Protein AF-A0A7C1HCM4-F1 (afdb_monomer_lite)

Radius of gyration: 32.63 Å; chains: 1; bounding box: 63×42×115 Å

Foldseek 3Di:
DDDDDDDPVVVVVVVVVVVVVVCVVVVVVVVVVVVVVLVVLVVVVVVVQVVVLVVVVVLVVQVLQFPVVQQDAAKFDWDCPVVHIHTHDRWDDDVQKIKIKGKAFDDDPNHTDPFKIKIKIKIWGPSDPPDIDMDIDIDMDGLQLPPQDDQVPDPGSDALQVNLVVVVFPGKFFAQDPVPAPDWDLVRLSRQRPGHRRSTIHGHD

Secondary structure (DSSP, 8-state):
-------TTHHHHHHHHHHHHHHHHHHHHHHHHHHHHHHHHHHHHHHHHHHHHHHHHHHHHHHHHH-GGG--SEEEEEE-TTSS-EEESS-EEETTEEEEEEEEEEEETTEEEEEEEEEEEEEEEEEETTEEEEEEEEEEEE-TT---PBPTT-SSB--HHHHHHHTT-SEEEEESSGGG-SEE-TTGGGG--SSTT--EEEEE-

Organism: NCBI:txid2053526

pLDDT: mean 87.74, std 11.6, range [43.53, 98.56]

Sequence (205 aa):
MNSKKKEKGQSIIEFIVAVGIMLIVAGSGALSVLGALSANKQAKDHIQASAYAQEGLEAIRAVRNNSWDALENGNHGLTNTQGYWELSGNSDSQGKYTRVITIEDATIEEELQMDTKLITSRVTWNSTPTRQGNVEFTTYLTKWQTVRAFVPGSLTIGTCEDFCQTMDYNSGICRSHPGQCSVNFPYANQFCTQGPSQDTCCCIN

Structure (mmCIF, N/CA/C/O backbone):
data_AF-A0A7C1HCM4-F1
#
_entry.id   AF-A0A7C1HCM4-F1
#
loop_
_atom_site.group_PDB
_atom_site.id
_atom_site.type_symbol
_atom_site.label_atom_id
_atom_site.label_alt_id
_atom_site.label_comp_id
_atom_site.label_asym_id
_atom_site.label_entity_id
_atom_site.label_seq_id
_atom_site.pdbx_PDB_ins_code
_atom_site.Cartn_x
_atom_site.Cartn_y
_atom_site.Cartn_z
_atom_site.occupancy
_atom_site.B_iso_or_equiv
_atom_site.auth_seq_id
_atom_site.auth_comp_id
_atom_site.auth_asym_id
_atom_site.auth_atom_id
_atom_site.pdbx_PDB_model_num
ATOM 1 N N . MET A 1 1 ? -13.315 -11.771 82.697 1.00 44.19 1 MET A N 1
ATOM 2 C CA . MET A 1 1 ? -13.640 -11.927 81.260 1.00 44.19 1 MET A CA 1
ATOM 3 C C . MET A 1 1 ? -14.769 -10.962 80.920 1.00 44.19 1 MET A C 1
ATOM 5 O O . MET A 1 1 ? -15.909 -11.231 81.268 1.00 44.19 1 MET A O 1
ATOM 9 N N . ASN A 1 2 ? -14.449 -9.794 80.355 1.00 43.53 2 ASN A N 1
ATOM 10 C CA . ASN A 1 2 ? -15.453 -8.776 80.030 1.00 43.53 2 ASN A CA 1
ATOM 11 C C . ASN A 1 2 ? -16.123 -9.124 78.694 1.00 43.53 2 ASN A C 1
ATOM 13 O O . ASN A 1 2 ? -15.492 -9.061 77.641 1.00 43.53 2 ASN A O 1
ATOM 17 N N . SER A 1 3 ? -17.394 -9.516 78.753 1.00 55.66 3 SER A N 1
ATOM 18 C CA . SER A 1 3 ? -18.235 -9.753 77.580 1.00 55.66 3 SER A CA 1
ATOM 19 C C . SER A 1 3 ? -18.636 -8.406 76.969 1.00 55.66 3 SER A C 1
ATOM 21 O O . SER A 1 3 ? -19.382 -7.641 77.583 1.00 55.66 3 SER A O 1
ATOM 23 N N . LYS A 1 4 ? -18.114 -8.077 75.779 1.00 62.00 4 LYS A N 1
ATOM 24 C CA . LYS A 1 4 ? -18.567 -6.907 75.009 1.00 62.00 4 LYS A CA 1
ATOM 25 C C . LYS A 1 4 ? -20.005 -7.158 74.536 1.00 62.00 4 LYS A C 1
ATOM 27 O O . LYS A 1 4 ? -20.262 -8.130 73.826 1.00 62.00 4 LYS A O 1
ATOM 32 N N . LYS A 1 5 ? -20.939 -6.280 74.917 1.00 61.97 5 LYS A N 1
ATOM 33 C CA . LYS A 1 5 ? -22.321 -6.284 74.410 1.00 61.97 5 LYS A CA 1
ATOM 34 C C . LYS A 1 5 ? -22.311 -6.139 72.882 1.00 61.97 5 LYS A C 1
ATOM 36 O O . LYS A 1 5 ? -21.652 -5.251 72.349 1.00 61.97 5 LYS A O 1
ATOM 41 N N . LYS A 1 6 ? -23.034 -7.019 72.181 1.00 62.28 6 LYS A N 1
ATOM 42 C CA . LYS A 1 6 ? -23.282 -6.904 70.737 1.00 62.28 6 LYS A CA 1
ATOM 43 C C . LYS A 1 6 ? -24.372 -5.854 70.506 1.00 62.28 6 LYS A C 1
ATOM 45 O O . LYS A 1 6 ? -25.546 -6.118 70.763 1.00 62.28 6 LYS A O 1
ATOM 50 N N . GLU A 1 7 ? -23.973 -4.675 70.042 1.00 65.06 7 GLU A N 1
ATOM 51 C CA . GLU A 1 7 ? -24.877 -3.588 69.653 1.00 65.06 7 GLU A CA 1
ATOM 52 C C . GLU A 1 7 ? -25.619 -3.964 68.359 1.00 65.06 7 GLU A C 1
ATOM 54 O O . GLU A 1 7 ? -25.019 -4.075 67.290 1.00 65.06 7 GLU A O 1
ATOM 59 N N . LYS A 1 8 ? -26.938 -4.181 68.446 1.00 64.19 8 LYS A N 1
ATOM 60 C CA . LYS A 1 8 ? -27.767 -4.714 67.343 1.00 64.19 8 LYS A CA 1
ATOM 61 C C . LYS A 1 8 ? -27.873 -3.787 66.115 1.00 64.19 8 LYS A C 1
ATOM 63 O O . LYS A 1 8 ? -28.303 -4.246 65.064 1.00 64.19 8 LYS A O 1
ATOM 68 N N . GLY A 1 9 ? -27.457 -2.521 66.219 1.00 66.56 9 GLY A N 1
ATOM 69 C CA . GLY A 1 9 ? -27.448 -1.559 65.105 1.00 66.56 9 GLY A CA 1
ATOM 70 C C . GLY A 1 9 ? -26.211 -1.624 64.197 1.00 66.56 9 GLY A C 1
ATOM 71 O O . GLY A 1 9 ? -26.304 -1.277 63.023 1.00 66.56 9 GLY A O 1
ATOM 72 N N . GLN A 1 10 ? -25.071 -2.118 64.697 1.00 80.25 10 GLN A N 1
ATOM 73 C CA . GLN A 1 10 ? -23.811 -2.163 63.932 1.00 80.25 10 GLN A CA 1
ATOM 74 C C . GLN A 1 10 ? -23.886 -3.142 62.745 1.00 80.25 10 GLN A C 1
ATOM 76 O O . GLN A 1 10 ? -23.367 -2.855 61.672 1.00 80.25 10 GLN A O 1
ATOM 81 N N . SER A 1 11 ? -24.623 -4.250 62.894 1.00 83.44 11 SER A N 1
ATOM 82 C CA . SER A 1 11 ? -24.760 -5.276 61.848 1.00 83.44 11 SER A CA 1
ATOM 83 C C . SER A 1 11 ? -25.537 -4.800 60.612 1.00 83.44 11 SER A C 1
ATOM 85 O O . SER A 1 11 ? -25.289 -5.297 59.517 1.00 83.44 11 SER A O 1
ATOM 87 N N . ILE A 1 12 ? -26.474 -3.854 60.765 1.00 87.31 12 ILE A N 1
ATOM 88 C CA . ILE A 1 12 ? -27.250 -3.303 59.639 1.00 87.31 12 ILE A CA 1
ATOM 89 C C . ILE A 1 12 ? -26.388 -2.326 58.834 1.00 87.31 12 ILE A C 1
ATOM 91 O O . ILE A 1 12 ? -26.391 -2.368 57.606 1.00 87.31 12 ILE A O 1
ATOM 95 N N . ILE A 1 13 ? -25.619 -1.477 59.521 1.00 89.12 13 ILE A N 1
ATOM 96 C CA . ILE A 1 13 ? -24.697 -0.533 58.877 1.00 89.12 13 ILE A CA 1
ATOM 97 C C . ILE A 1 13 ? -23.617 -1.301 58.108 1.00 89.12 13 ILE A C 1
ATOM 99 O O . ILE A 1 13 ? -23.361 -0.990 56.948 1.00 89.12 13 ILE A O 1
ATOM 103 N N . GLU A 1 14 ? -23.040 -2.342 58.711 1.00 88.44 14 GLU A N 1
ATOM 104 C CA . GLU A 1 14 ? -22.042 -3.200 58.065 1.00 88.44 14 GLU A CA 1
ATOM 105 C C . GLU A 1 14 ? -22.588 -3.869 56.797 1.00 88.44 14 GLU A C 1
ATOM 107 O O . GLU A 1 14 ? -21.915 -3.874 55.769 1.00 88.44 14 GLU A O 1
ATOM 112 N N . PHE A 1 15 ? -23.834 -4.351 56.826 1.00 92.75 15 PHE A N 1
ATOM 113 C CA . PHE A 1 15 ? -24.479 -4.929 55.648 1.00 92.75 15 PHE A CA 1
ATOM 114 C C . PHE A 1 15 ? -24.667 -3.902 54.521 1.00 92.75 15 PHE A C 1
ATOM 116 O O . PHE A 1 15 ? -24.331 -4.182 53.372 1.00 92.75 15 PHE A O 1
ATOM 123 N N . ILE A 1 16 ? -25.150 -2.695 54.838 1.00 94.31 16 ILE A N 1
ATOM 124 C CA . ILE A 1 16 ? -25.342 -1.626 53.844 1.00 94.31 16 ILE A CA 1
ATOM 125 C C . ILE A 1 16 ? -24.000 -1.213 53.229 1.00 94.31 16 ILE A C 1
ATOM 127 O O . ILE A 1 16 ? -23.903 -1.056 52.012 1.00 94.31 16 ILE A O 1
ATOM 131 N N . VAL A 1 17 ? -22.956 -1.078 54.051 1.00 95.50 17 VAL A N 1
ATOM 132 C CA . VAL A 1 17 ? -21.604 -0.742 53.583 1.00 95.50 17 VAL A CA 1
ATOM 133 C C . VAL A 1 17 ? -21.035 -1.861 52.710 1.00 95.50 17 VAL A C 1
ATOM 135 O O . VAL A 1 17 ? -20.523 -1.578 51.629 1.00 95.50 17 VAL A O 1
ATOM 138 N N . ALA A 1 18 ? -21.165 -3.125 53.121 1.00 95.50 18 ALA A N 1
ATOM 139 C CA . ALA A 1 18 ? -20.687 -4.270 52.349 1.00 95.50 18 ALA A CA 1
ATOM 140 C C . ALA A 1 18 ? -21.373 -4.364 50.978 1.00 95.50 18 ALA A C 1
ATOM 142 O O . ALA A 1 18 ? -20.697 -4.536 49.963 1.00 95.50 18 ALA A O 1
ATOM 143 N N . VAL A 1 19 ? -22.697 -4.177 50.926 1.00 96.31 19 VAL A N 1
ATOM 144 C CA . VAL A 1 19 ? -23.452 -4.127 49.665 1.00 96.31 19 VAL A CA 1
ATOM 145 C C . VAL A 1 19 ? -23.019 -2.929 48.818 1.00 96.31 19 VAL A C 1
ATOM 147 O O . VAL A 1 19 ? -22.793 -3.086 47.621 1.00 96.31 19 VAL A O 1
ATOM 150 N N . GLY A 1 20 ? -22.837 -1.751 49.421 1.00 96.81 20 GLY A N 1
ATOM 151 C CA . GLY A 1 20 ? -22.364 -0.557 48.718 1.00 96.81 20 GLY A CA 1
ATOM 152 C C . GLY A 1 20 ? -21.004 -0.768 48.050 1.00 96.81 20 GLY A C 1
ATOM 153 O O . GLY A 1 20 ? -20.847 -0.492 46.861 1.00 96.81 20 GLY A O 1
ATOM 154 N N . ILE A 1 21 ? -20.039 -1.332 48.780 1.00 96.69 21 ILE A N 1
ATOM 155 C CA . ILE A 1 21 ? -18.711 -1.660 48.244 1.00 96.69 21 ILE A CA 1
ATOM 156 C C . ILE A 1 21 ? -18.825 -2.720 47.144 1.00 96.69 21 ILE A C 1
ATOM 158 O O . ILE A 1 21 ? -18.223 -2.566 46.082 1.00 96.69 21 ILE A O 1
ATOM 162 N N . MET A 1 22 ? -19.626 -3.769 47.356 1.00 96.50 22 MET A N 1
ATOM 163 C CA . MET A 1 22 ? -19.813 -4.830 46.367 1.00 96.50 22 MET A CA 1
ATOM 164 C C . MET A 1 22 ? -20.389 -4.295 45.052 1.00 96.50 22 MET A C 1
ATOM 166 O O . MET A 1 22 ? -19.915 -4.678 43.985 1.00 96.50 22 MET A O 1
ATOM 170 N N . LEU A 1 23 ? -21.358 -3.379 45.110 1.00 97.06 23 LEU A N 1
ATOM 171 C CA . LEU A 1 23 ? -21.936 -2.750 43.921 1.00 97.06 23 LEU A CA 1
ATOM 172 C C . LEU A 1 23 ? -20.922 -1.874 43.178 1.00 97.06 23 LEU A C 1
ATOM 174 O O . LEU A 1 23 ? -20.870 -1.918 41.950 1.00 97.06 23 LEU A O 1
ATOM 178 N N . ILE A 1 24 ? -20.081 -1.127 43.898 1.00 96.75 24 ILE A N 1
ATOM 179 C CA . ILE A 1 24 ? -19.011 -0.321 43.291 1.00 96.75 24 ILE A CA 1
ATOM 180 C C . ILE A 1 24 ? -17.993 -1.228 42.583 1.00 96.75 24 ILE A C 1
ATOM 182 O O . ILE A 1 24 ? -17.614 -0.965 41.439 1.00 96.75 24 ILE A O 1
ATOM 186 N N . VAL A 1 25 ? -17.580 -2.324 43.223 1.00 97.12 25 VAL A N 1
ATOM 187 C CA . VAL A 1 25 ? -16.617 -3.276 42.646 1.00 97.12 25 VAL A CA 1
ATOM 188 C C . VAL A 1 25 ? -17.218 -4.002 41.441 1.00 97.12 25 VAL A C 1
ATOM 190 O O . VAL A 1 25 ? -16.588 -4.068 40.388 1.00 97.12 25 VAL A O 1
ATOM 193 N N . ALA A 1 26 ? -18.454 -4.491 41.547 1.00 95.38 26 ALA A N 1
ATOM 194 C CA . ALA A 1 26 ? -19.129 -5.171 40.444 1.00 95.3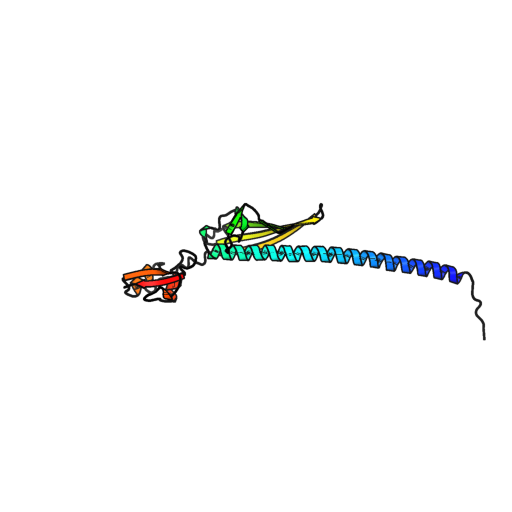8 26 ALA A CA 1
ATOM 195 C C . ALA A 1 26 ? -19.370 -4.230 39.251 1.00 95.38 26 ALA A C 1
ATOM 197 O O . ALA A 1 26 ? -19.107 -4.602 38.106 1.00 95.38 26 ALA A O 1
ATOM 198 N N . GLY A 1 27 ? -19.820 -2.998 39.512 1.00 95.25 27 GLY A N 1
ATOM 199 C CA . GLY A 1 27 ? -20.057 -1.989 38.481 1.00 95.25 27 GLY A CA 1
ATOM 200 C C . GLY A 1 27 ? -18.776 -1.569 37.761 1.00 95.25 27 GLY A C 1
ATOM 201 O O . GLY A 1 27 ? -18.737 -1.553 36.531 1.00 95.25 27 GLY A O 1
ATOM 202 N N . SER A 1 28 ? -17.706 -1.289 38.510 1.00 95.06 28 SER A N 1
ATOM 203 C CA . SER A 1 28 ? -16.405 -0.951 37.919 1.00 95.06 28 SER A CA 1
ATOM 204 C C . SER A 1 28 ? -15.821 -2.119 37.120 1.00 95.06 28 SER A C 1
ATOM 206 O O . SER A 1 28 ? -15.397 -1.913 35.985 1.00 95.06 28 SER A O 1
ATOM 208 N N . GLY A 1 29 ? -15.905 -3.352 37.634 1.00 95.25 29 GLY A N 1
ATOM 209 C CA . GLY A 1 29 ? -15.485 -4.554 36.913 1.00 95.25 29 GLY A CA 1
ATOM 210 C C . GLY A 1 29 ? -16.219 -4.742 35.581 1.00 95.25 29 GLY A C 1
ATOM 211 O O . GLY A 1 29 ? -15.581 -4.982 34.555 1.00 95.25 29 GLY A O 1
ATOM 212 N N . ALA A 1 30 ? -17.544 -4.568 35.560 1.00 94.38 30 ALA A N 1
ATOM 213 C CA . ALA A 1 30 ? -18.332 -4.676 34.332 1.00 94.38 30 ALA A CA 1
ATOM 214 C C . ALA A 1 30 ? -17.926 -3.622 33.284 1.00 94.38 30 ALA A C 1
ATOM 216 O O . ALA A 1 30 ? -17.731 -3.956 32.112 1.00 94.38 30 ALA A O 1
ATOM 217 N N . LEU A 1 31 ? -17.738 -2.365 33.702 1.00 94.31 31 LEU A N 1
ATOM 218 C CA . LEU A 1 31 ? -17.280 -1.292 32.813 1.00 94.31 31 LEU A CA 1
ATOM 219 C C . LEU A 1 31 ? -15.871 -1.561 32.269 1.00 94.31 31 LEU A C 1
ATOM 221 O O . LEU A 1 31 ? -15.626 -1.350 31.080 1.00 94.31 31 LEU A O 1
ATOM 225 N N . SER A 1 32 ? -14.961 -2.078 33.099 1.00 94.69 32 SER A N 1
ATOM 226 C CA . SER A 1 32 ? -13.613 -2.456 32.668 1.00 94.69 32 SER A CA 1
ATOM 227 C C . SER A 1 32 ? -13.630 -3.551 31.599 1.00 94.69 32 SER A C 1
ATOM 229 O O . SER A 1 32 ? -12.906 -3.443 30.610 1.00 94.69 32 SER A O 1
ATOM 231 N N . VAL A 1 33 ? -14.481 -4.574 31.742 1.00 96.00 33 VAL A N 1
ATOM 232 C CA . VAL A 1 33 ? -14.610 -5.651 30.743 1.00 96.00 33 VAL A CA 1
ATOM 233 C C . VAL A 1 33 ? -15.146 -5.118 29.414 1.00 96.00 33 VAL A C 1
ATOM 235 O O . VAL A 1 33 ? -14.600 -5.439 28.359 1.00 96.00 33 VAL A O 1
ATOM 238 N N . LEU A 1 34 ? -16.177 -4.268 29.441 1.00 93.19 34 LEU A N 1
ATOM 239 C CA . LEU A 1 34 ? -16.718 -3.652 28.225 1.00 93.19 34 LEU A CA 1
ATOM 240 C C . LEU A 1 34 ? -15.676 -2.771 27.523 1.00 93.19 34 LEU A C 1
ATOM 242 O O . LEU A 1 34 ? -15.530 -2.840 26.299 1.00 93.19 34 LEU A O 1
ATOM 246 N N . GLY A 1 35 ? -14.909 -1.998 28.297 1.00 92.25 35 GLY A N 1
ATOM 247 C CA . GLY A 1 35 ? -13.787 -1.214 27.787 1.00 92.25 35 GLY A CA 1
ATOM 248 C C . GLY A 1 35 ? -12.732 -2.090 27.109 1.00 92.25 35 GLY A C 1
ATOM 249 O O . GLY A 1 35 ? -12.327 -1.805 25.982 1.00 92.25 35 GLY A O 1
ATOM 250 N N . ALA A 1 36 ? -12.351 -3.201 27.744 1.00 93.62 36 ALA A N 1
ATOM 251 C CA . ALA A 1 36 ? -11.383 -4.148 27.195 1.00 93.62 36 ALA A CA 1
ATOM 252 C C . ALA A 1 36 ? -11.871 -4.801 25.890 1.00 93.62 36 ALA A C 1
ATOM 254 O O . ALA A 1 36 ? -11.115 -4.895 24.924 1.00 93.62 36 ALA A O 1
ATOM 255 N N . LEU A 1 37 ? -13.143 -5.206 25.814 1.00 92.31 37 LEU A N 1
ATOM 256 C CA . LEU A 1 37 ? -13.729 -5.775 24.595 1.00 92.31 37 LEU A CA 1
ATOM 257 C C . LEU A 1 37 ? -13.740 -4.767 23.439 1.00 92.31 37 LEU A C 1
ATOM 259 O O . LEU A 1 37 ? -13.387 -5.115 22.310 1.00 92.31 37 LEU A O 1
ATOM 263 N N . SER A 1 38 ? -14.106 -3.513 23.719 1.00 89.88 38 SER A N 1
ATOM 264 C CA . SER A 1 38 ? -14.084 -2.442 22.720 1.00 89.88 38 SER A CA 1
ATOM 265 C C . SER A 1 38 ? -12.664 -2.170 22.215 1.00 89.88 38 SER A C 1
ATOM 267 O O . SER A 1 38 ? -12.455 -2.055 21.006 1.00 89.88 38 SER A O 1
ATOM 269 N N . ALA A 1 39 ? -11.684 -2.113 23.121 1.00 90.38 39 ALA A N 1
ATOM 270 C CA . ALA A 1 39 ? -10.280 -1.923 22.771 1.00 90.38 39 ALA A CA 1
ATOM 271 C C . ALA A 1 39 ? -9.741 -3.085 21.920 1.00 90.38 39 ALA A C 1
ATOM 273 O O . ALA A 1 39 ? -9.129 -2.851 20.881 1.00 90.38 39 ALA A O 1
ATOM 274 N N . ASN A 1 40 ? -10.043 -4.333 22.293 1.00 93.06 40 ASN A N 1
ATOM 275 C CA . ASN A 1 40 ? -9.639 -5.519 21.533 1.00 93.06 40 ASN A CA 1
ATOM 276 C C . ASN A 1 40 ? -10.237 -5.540 20.122 1.00 93.06 40 ASN A C 1
ATOM 278 O O . ASN A 1 40 ? -9.546 -5.880 19.162 1.00 93.06 40 ASN A O 1
ATOM 282 N N . LYS A 1 41 ? -11.508 -5.146 19.971 1.00 90.88 41 LYS A N 1
ATOM 283 C CA . LYS A 1 41 ? -12.142 -5.027 18.652 1.00 90.88 41 LYS A CA 1
ATOM 284 C C . LYS A 1 41 ? -11.440 -3.977 17.792 1.00 90.88 41 LYS A C 1
ATOM 286 O O . LYS A 1 41 ? -11.144 -4.245 16.632 1.00 90.88 41 LYS A O 1
ATOM 291 N N . GLN A 1 42 ? -11.148 -2.809 18.359 1.00 90.94 42 GLN A N 1
ATOM 292 C CA . GLN A 1 42 ? -10.436 -1.753 17.645 1.00 90.94 42 GLN A CA 1
ATOM 293 C C . GLN A 1 42 ? -9.018 -2.190 17.248 1.00 90.94 42 GLN A C 1
ATOM 295 O O . GLN A 1 42 ? -8.614 -1.978 16.108 1.00 90.94 42 GLN A O 1
ATOM 300 N N . ALA A 1 43 ? -8.284 -2.840 18.153 1.00 92.88 43 ALA A N 1
ATOM 301 C CA . ALA A 1 43 ? -6.950 -3.360 17.875 1.00 92.88 43 ALA A CA 1
ATOM 302 C C . ALA A 1 43 ? -6.973 -4.400 16.746 1.00 92.88 43 ALA A C 1
ATOM 304 O O . ALA A 1 43 ? -6.172 -4.314 15.818 1.00 92.88 43 ALA A O 1
ATOM 305 N N . LYS A 1 44 ? -7.933 -5.334 16.773 1.00 93.94 44 LYS A N 1
ATOM 306 C CA . LYS A 1 44 ? -8.132 -6.307 15.691 1.00 93.94 44 LYS A CA 1
ATOM 307 C C . LYS A 1 44 ? -8.370 -5.612 14.353 1.00 93.94 44 LYS A C 1
ATOM 309 O O . LYS A 1 44 ? -7.762 -5.991 13.354 1.00 93.94 44 LYS A O 1
ATOM 314 N N . ASP A 1 45 ? -9.231 -4.597 14.344 1.00 94.25 45 ASP A N 1
ATOM 315 C CA . ASP A 1 45 ? -9.562 -3.875 13.124 1.00 94.25 45 ASP A CA 1
ATOM 316 C C . ASP A 1 45 ? -8.343 -3.159 12.534 1.00 94.25 45 ASP A C 1
ATOM 318 O O . ASP A 1 45 ? -8.123 -3.243 11.328 1.00 94.25 45 ASP A O 1
ATOM 322 N N . HIS A 1 46 ? -7.530 -2.530 13.387 1.00 95.12 46 HIS A N 1
ATOM 323 C CA . HIS A 1 46 ? -6.272 -1.907 12.983 1.00 95.12 46 HIS A CA 1
ATOM 324 C C . HIS A 1 46 ? -5.255 -2.922 12.462 1.00 95.12 46 HIS A C 1
ATOM 326 O O . HIS A 1 46 ? -4.647 -2.671 11.430 1.00 95.12 46 HIS A O 1
ATOM 332 N N . ILE A 1 47 ? -5.073 -4.067 13.127 1.00 96.69 47 ILE A N 1
ATOM 333 C CA . ILE A 1 47 ? -4.127 -5.102 12.675 1.00 96.69 47 ILE A CA 1
ATOM 334 C C . ILE A 1 47 ? -4.512 -5.606 11.281 1.00 96.69 47 ILE A C 1
ATOM 336 O O . ILE A 1 47 ? -3.657 -5.694 10.402 1.00 96.69 47 ILE A O 1
ATOM 340 N N . GLN A 1 48 ? -5.797 -5.892 11.060 1.00 96.94 48 GLN A N 1
ATOM 341 C CA . GLN A 1 48 ? -6.273 -6.379 9.768 1.00 96.94 48 GLN A CA 1
ATOM 342 C C . GLN A 1 48 ? -6.163 -5.307 8.673 1.00 96.94 48 GLN A C 1
ATOM 344 O O . GLN A 1 48 ? -5.698 -5.611 7.577 1.00 96.94 48 GLN A O 1
ATOM 349 N N . ALA A 1 49 ? -6.527 -4.055 8.968 1.00 97.38 49 ALA A N 1
ATOM 350 C CA . ALA A 1 49 ? -6.372 -2.950 8.023 1.00 97.38 49 ALA A CA 1
ATOM 351 C C . ALA A 1 49 ? -4.901 -2.700 7.662 1.00 97.38 49 ALA A C 1
ATOM 353 O O . ALA A 1 49 ? -4.587 -2.495 6.493 1.00 97.38 49 ALA A O 1
ATOM 354 N N . SER A 1 50 ? -3.999 -2.763 8.645 1.00 97.81 50 SER A N 1
ATOM 355 C CA . SER A 1 50 ? -2.561 -2.613 8.424 1.00 97.81 50 SER A CA 1
ATOM 356 C C . SER A 1 50 ? -1.996 -3.729 7.555 1.00 97.81 50 SER A C 1
ATOM 358 O O . SER A 1 50 ? -1.270 -3.441 6.609 1.00 97.81 50 SER A O 1
ATOM 360 N N . ALA A 1 51 ? -2.354 -4.987 7.829 1.00 98.12 51 ALA A N 1
ATOM 361 C CA . ALA A 1 51 ? -1.922 -6.115 7.008 1.00 98.12 51 ALA A CA 1
ATOM 362 C C . ALA A 1 51 ? -2.395 -5.961 5.552 1.00 98.12 51 ALA A C 1
ATOM 364 O O . ALA A 1 51 ? -1.610 -6.131 4.625 1.00 98.12 51 ALA A O 1
ATOM 365 N N . TYR A 1 52 ? -3.649 -5.548 5.353 1.00 98.06 52 TYR A N 1
ATOM 366 C CA . TYR A 1 52 ? -4.217 -5.330 4.023 1.00 98.06 52 TYR A CA 1
ATOM 367 C C . TYR A 1 52 ? -3.583 -4.135 3.285 1.00 98.06 52 TYR A C 1
ATOM 369 O O . TYR A 1 52 ? -3.375 -4.178 2.070 1.00 98.06 52 TYR A O 1
ATOM 377 N N . ALA A 1 53 ? -3.219 -3.074 4.010 1.00 98.25 53 ALA A N 1
ATOM 378 C CA . ALA A 1 53 ? -2.495 -1.937 3.449 1.00 98.25 53 ALA A CA 1
ATOM 379 C C . ALA A 1 53 ? -1.056 -2.318 3.043 1.00 98.25 53 ALA A C 1
ATOM 381 O O . ALA A 1 53 ? -0.608 -1.941 1.959 1.00 98.25 53 ALA A O 1
ATOM 382 N N . GLN A 1 54 ? -0.356 -3.096 3.878 1.00 98.19 54 GLN A N 1
ATOM 383 C CA . GLN A 1 54 ? 0.984 -3.629 3.593 1.00 98.19 54 GLN A CA 1
ATOM 384 C C . GLN A 1 54 ? 0.985 -4.581 2.396 1.00 98.19 54 GLN A C 1
ATOM 386 O O . GLN A 1 54 ? 1.811 -4.421 1.502 1.00 98.19 54 GLN A O 1
ATOM 391 N N . GLU A 1 55 ? 0.027 -5.510 2.331 1.00 97.62 55 GLU A N 1
ATOM 392 C CA . GLU A 1 55 ? -0.181 -6.372 1.161 1.00 97.62 55 GLU A CA 1
ATOM 393 C C . GLU A 1 55 ? -0.345 -5.537 -0.113 1.00 97.62 55 GLU A C 1
ATOM 395 O O . GLU A 1 55 ? 0.223 -5.876 -1.145 1.00 97.62 55 GLU A O 1
ATOM 400 N N . GLY A 1 56 ? -1.051 -4.405 -0.027 1.00 97.69 56 GLY A N 1
ATOM 401 C CA . GLY A 1 56 ? -1.195 -3.471 -1.141 1.00 97.69 56 GLY A CA 1
ATOM 402 C C . GLY A 1 56 ? 0.146 -2.935 -1.647 1.00 97.69 56 GLY A C 1
ATOM 403 O O . GLY A 1 56 ? 0.376 -2.900 -2.851 1.00 97.69 56 GLY A O 1
ATOM 404 N N . LEU A 1 57 ? 1.070 -2.580 -0.749 1.00 98.00 57 LEU A N 1
ATOM 405 C CA . LEU A 1 57 ? 2.407 -2.130 -1.153 1.00 98.00 57 LEU A CA 1
ATOM 406 C C . LEU A 1 57 ? 3.231 -3.252 -1.800 1.00 98.00 57 LEU A C 1
ATOM 408 O O . LEU A 1 57 ? 3.932 -3.001 -2.781 1.00 98.00 57 LEU A O 1
ATOM 412 N N . GLU A 1 58 ? 3.137 -4.486 -1.297 1.00 97.00 58 GLU A N 1
ATOM 413 C CA . GLU A 1 58 ? 3.813 -5.636 -1.917 1.00 97.00 58 GLU A CA 1
ATOM 414 C C . GLU A 1 58 ? 3.215 -5.989 -3.283 1.00 97.00 58 GLU A C 1
ATOM 416 O O . GLU A 1 58 ? 3.949 -6.282 -4.228 1.00 97.00 58 GLU A O 1
ATOM 421 N N . ALA A 1 59 ? 1.892 -5.899 -3.423 1.00 96.62 59 ALA A N 1
ATOM 422 C CA . ALA A 1 59 ? 1.206 -6.088 -4.692 1.00 96.62 59 ALA A CA 1
ATOM 423 C C . ALA A 1 59 ? 1.693 -5.075 -5.735 1.00 96.62 59 ALA A C 1
ATOM 425 O O . ALA A 1 59 ? 2.041 -5.463 -6.848 1.00 96.62 59 ALA A O 1
ATOM 426 N N . ILE A 1 60 ? 1.833 -3.798 -5.367 1.00 97.25 60 ILE A N 1
ATOM 427 C CA . ILE A 1 60 ? 2.372 -2.779 -6.277 1.00 97.25 60 ILE A CA 1
ATOM 428 C C . ILE A 1 60 ? 3.843 -3.034 -6.615 1.00 97.25 60 ILE A C 1
ATOM 430 O O . ILE A 1 60 ? 4.251 -2.812 -7.753 1.00 97.25 60 ILE A O 1
ATOM 434 N N . ARG A 1 61 ? 4.652 -3.567 -5.692 1.00 94.69 61 ARG A N 1
ATOM 435 C CA . ARG A 1 61 ? 6.014 -4.022 -6.033 1.00 94.69 61 ARG A CA 1
ATOM 436 C C . ARG A 1 61 ? 6.004 -5.162 -7.048 1.00 94.69 61 ARG A C 1
ATOM 438 O O . ARG A 1 61 ? 6.876 -5.188 -7.913 1.00 94.69 61 ARG A O 1
ATOM 445 N N . ALA A 1 62 ? 5.040 -6.077 -6.971 1.00 91.94 62 ALA A N 1
ATOM 446 C CA . ALA A 1 62 ? 4.872 -7.126 -7.972 1.00 91.94 62 ALA A CA 1
ATOM 447 C C . ALA A 1 62 ? 4.433 -6.551 -9.330 1.00 91.94 62 ALA A C 1
ATOM 449 O O . ALA A 1 62 ? 5.038 -6.898 -10.342 1.00 91.94 62 ALA A O 1
ATOM 450 N N . VAL A 1 63 ? 3.472 -5.616 -9.350 1.00 93.38 63 VAL A N 1
ATOM 451 C CA . VAL A 1 63 ? 3.061 -4.886 -10.568 1.00 93.38 63 VAL A CA 1
ATOM 452 C C . VAL A 1 63 ? 4.264 -4.183 -11.196 1.00 93.38 63 VAL A C 1
ATOM 454 O O . VAL A 1 63 ? 4.540 -4.384 -12.371 1.00 93.38 63 VAL A O 1
ATOM 457 N N . ARG A 1 64 ? 5.045 -3.450 -10.394 1.00 91.62 64 ARG A N 1
ATOM 458 C CA . ARG A 1 64 ? 6.285 -2.781 -10.812 1.00 91.62 64 ARG A CA 1
ATOM 459 C C . ARG A 1 64 ? 7.282 -3.740 -11.460 1.00 91.62 64 ARG A C 1
ATOM 461 O O . ARG A 1 64 ? 7.910 -3.392 -12.450 1.00 91.62 64 ARG A O 1
ATOM 468 N N . ASN A 1 65 ? 7.486 -4.909 -10.851 1.00 87.81 65 ASN A N 1
ATOM 469 C CA . ASN A 1 65 ? 8.428 -5.914 -11.350 1.00 87.81 65 ASN A CA 1
ATOM 470 C C . ASN A 1 65 ? 7.945 -6.569 -12.647 1.00 87.81 65 ASN A C 1
ATOM 472 O O . ASN A 1 65 ? 8.766 -7.061 -13.414 1.00 87.81 65 ASN A O 1
ATOM 476 N N . ASN A 1 66 ? 6.630 -6.601 -12.864 1.00 85.00 66 ASN A N 1
ATOM 477 C CA . ASN A 1 66 ? 6.035 -7.067 -14.104 1.00 85.00 66 ASN A CA 1
ATOM 478 C C . ASN A 1 66 ? 6.172 -5.993 -15.195 1.00 85.00 66 ASN A C 1
ATOM 480 O O . ASN A 1 66 ? 6.798 -6.222 -16.220 1.00 85.00 66 ASN A O 1
ATOM 484 N N . SER A 1 67 ? 5.649 -4.793 -14.961 1.00 86.00 67 SER A N 1
ATOM 485 C CA . SER A 1 67 ? 5.777 -3.675 -15.890 1.00 86.00 67 SER A CA 1
ATOM 486 C C . SER A 1 67 ? 5.764 -2.352 -15.137 1.00 86.00 67 SER A C 1
ATOM 488 O O . SER A 1 67 ? 4.781 -2.000 -14.486 1.00 86.00 67 SER A O 1
ATOM 490 N N . TRP A 1 68 ? 6.850 -1.585 -15.260 1.00 88.62 68 TRP A N 1
ATOM 491 C CA . TRP A 1 68 ? 6.905 -0.223 -14.727 1.00 88.62 68 TRP A CA 1
ATOM 492 C C . TRP A 1 68 ? 5.843 0.681 -15.355 1.00 88.62 68 TRP A C 1
ATOM 494 O O . TRP A 1 68 ? 5.233 1.492 -14.662 1.00 88.62 68 TRP A O 1
ATOM 504 N N . ASP A 1 69 ? 5.601 0.514 -16.654 1.00 88.88 69 ASP A N 1
ATOM 505 C CA . ASP A 1 69 ? 4.689 1.367 -17.414 1.00 88.88 69 ASP A CA 1
ATOM 506 C C . ASP A 1 69 ? 3.218 1.113 -17.039 1.00 88.88 69 ASP A C 1
ATOM 508 O O . ASP A 1 69 ? 2.366 1.953 -17.303 1.00 88.88 69 ASP A O 1
ATOM 512 N N . ALA A 1 70 ? 2.923 0.002 -16.351 1.00 90.56 70 ALA A N 1
ATOM 513 C CA . ALA A 1 70 ? 1.606 -0.258 -15.771 1.00 90.56 70 ALA A CA 1
ATOM 514 C C . ALA A 1 70 ? 1.312 0.590 -14.516 1.00 90.56 70 ALA A C 1
ATOM 516 O O . ALA A 1 70 ? 0.168 0.630 -14.071 1.00 90.56 70 ALA A O 1
ATOM 517 N N . LEU A 1 71 ? 2.312 1.254 -13.917 1.00 93.44 71 LEU A N 1
ATOM 518 C CA . LEU A 1 71 ? 2.123 2.138 -12.761 1.00 93.44 71 LEU A CA 1
ATOM 519 C C . LEU A 1 71 ? 1.669 3.535 -13.198 1.00 93.44 71 LEU A C 1
ATOM 521 O O . LEU A 1 71 ? 2.412 4.515 -13.107 1.00 93.44 71 LEU A O 1
ATOM 525 N N . GLU A 1 72 ? 0.432 3.625 -13.669 1.00 94.38 72 GLU A N 1
ATOM 526 C CA . GLU A 1 72 ? -0.184 4.893 -14.047 1.00 94.38 72 GLU A CA 1
ATOM 527 C C . GLU A 1 72 ? -0.530 5.738 -12.816 1.00 94.38 72 GLU A C 1
ATOM 529 O O . GLU A 1 72 ? -1.027 5.228 -11.809 1.00 94.38 72 GLU A O 1
ATOM 534 N N . ASN A 1 73 ? -0.303 7.050 -12.896 1.00 96.50 73 ASN A N 1
ATOM 535 C CA . ASN A 1 73 ? -0.638 7.953 -11.798 1.00 96.50 73 ASN A CA 1
ATOM 536 C C . ASN A 1 73 ? -2.154 8.013 -11.581 1.00 96.50 73 ASN A C 1
ATOM 538 O O . ASN A 1 73 ? -2.932 8.037 -12.534 1.00 96.50 73 ASN A O 1
ATOM 542 N N . GLY A 1 74 ? -2.571 8.087 -10.321 1.00 97.75 74 GLY A N 1
ATOM 543 C CA . GLY A 1 74 ? -3.977 8.122 -9.935 1.00 97.75 74 GLY A CA 1
ATOM 544 C C . GLY A 1 74 ? -4.312 7.164 -8.800 1.00 97.75 74 GLY A C 1
ATOM 545 O O . GLY A 1 74 ? -3.434 6.603 -8.146 1.00 97.75 74 GLY A O 1
ATOM 546 N N . ASN A 1 75 ? -5.613 7.007 -8.563 1.00 98.38 75 ASN A N 1
ATOM 547 C CA . ASN A 1 75 ? -6.145 6.096 -7.557 1.00 98.38 75 ASN A CA 1
ATOM 548 C C . ASN A 1 75 ? -6.550 4.780 -8.201 1.00 98.38 75 ASN A C 1
ATOM 550 O O . ASN A 1 75 ? -7.305 4.783 -9.170 1.00 98.38 75 ASN A O 1
ATOM 554 N N . HIS A 1 76 ? -6.115 3.680 -7.600 1.00 98.19 76 HIS A N 1
ATOM 555 C CA . HIS A 1 76 ? -6.317 2.338 -8.115 1.00 98.19 76 HIS A CA 1
ATOM 556 C C . HIS A 1 76 ? -6.734 1.366 -7.015 1.00 98.19 76 HIS A C 1
ATOM 558 O O . HIS A 1 76 ? -6.352 1.503 -5.850 1.00 98.19 76 HIS A O 1
ATOM 564 N N . GLY A 1 77 ? -7.509 0.356 -7.396 1.00 97.75 77 GLY A N 1
ATOM 565 C CA . GLY A 1 77 ? -7.625 -0.886 -6.637 1.00 97.75 77 GLY A CA 1
ATOM 566 C C . GLY A 1 77 ? -6.639 -1.937 -7.143 1.00 97.75 77 GLY A C 1
ATOM 567 O O . GLY A 1 77 ? -5.893 -1.713 -8.096 1.00 97.75 77 GLY A O 1
ATOM 568 N N . LEU A 1 78 ? -6.663 -3.109 -6.519 1.00 97.00 78 LEU A N 1
ATOM 569 C CA . LEU A 1 78 ? -5.831 -4.257 -6.876 1.00 97.00 78 LEU A CA 1
ATOM 570 C C . LEU A 1 78 ? -6.674 -5.514 -7.105 1.00 97.00 78 LEU A C 1
ATOM 572 O O . LEU A 1 78 ? -7.622 -5.779 -6.366 1.00 97.00 78 LEU A O 1
ATOM 576 N N . THR A 1 79 ? -6.270 -6.333 -8.074 1.00 95.75 79 THR A N 1
ATOM 577 C CA . THR A 1 79 ? -6.819 -7.676 -8.306 1.00 95.75 79 THR A CA 1
ATOM 578 C C . THR A 1 79 ? -5.697 -8.669 -8.588 1.00 95.75 79 THR A C 1
ATOM 580 O O . THR A 1 79 ? -4.611 -8.297 -9.031 1.00 95.75 79 THR A O 1
ATOM 583 N N . ASN A 1 80 ? -5.951 -9.943 -8.291 1.00 93.31 80 ASN A N 1
ATOM 584 C CA . ASN A 1 80 ? -5.036 -11.055 -8.549 1.00 93.31 80 ASN A CA 1
ATOM 585 C C . ASN A 1 80 ? -5.710 -12.235 -9.268 1.00 93.31 80 ASN A C 1
ATOM 587 O O . ASN A 1 80 ? -5.228 -13.367 -9.207 1.00 93.31 80 ASN A O 1
ATOM 591 N N . THR A 1 81 ? -6.838 -11.988 -9.941 1.00 90.81 81 THR A N 1
ATOM 592 C CA . THR A 1 81 ? -7.693 -13.040 -10.528 1.00 90.81 81 THR A CA 1
ATOM 593 C C . THR A 1 81 ? -6.947 -13.908 -11.550 1.00 90.81 81 THR A C 1
ATOM 595 O O . THR A 1 81 ? -7.247 -15.090 -11.701 1.00 90.81 81 THR A O 1
ATOM 598 N N . GLN A 1 82 ? -5.940 -13.344 -12.219 1.00 84.12 82 GLN A N 1
ATOM 599 C CA . GLN A 1 82 ? -5.140 -14.015 -13.246 1.00 84.12 82 GLN A CA 1
ATOM 600 C C . GLN A 1 82 ? -3.900 -14.742 -12.688 1.00 84.12 82 GLN A C 1
ATOM 602 O O . GLN A 1 82 ? -3.069 -15.231 -13.448 1.00 84.12 82 GLN A O 1
ATOM 607 N N . GLY A 1 83 ? -3.752 -14.817 -11.360 1.00 88.81 83 GLY A N 1
ATOM 608 C CA . GLY A 1 83 ? -2.588 -15.420 -10.700 1.00 88.81 83 GLY A CA 1
ATOM 609 C C . GLY A 1 83 ? -1.394 -14.474 -10.526 1.00 88.81 83 GLY A C 1
ATOM 610 O O . GLY A 1 83 ? -0.372 -14.882 -9.979 1.00 88.81 83 GLY A O 1
ATOM 611 N N . TYR A 1 84 ? -1.523 -13.213 -10.938 1.00 89.56 84 TYR A N 1
ATOM 612 C CA . TYR A 1 84 ? -0.558 -12.138 -10.705 1.00 89.56 84 TYR A CA 1
ATOM 613 C C . TYR A 1 84 ? -1.291 -10.845 -10.329 1.00 89.56 84 TYR A C 1
ATOM 615 O O . TYR A 1 84 ? -2.471 -10.694 -10.638 1.00 89.56 84 TYR A O 1
ATOM 623 N N . TRP A 1 85 ? -0.601 -9.928 -9.646 1.00 95.00 85 TRP A N 1
ATOM 624 C CA . TRP A 1 85 ? -1.167 -8.642 -9.236 1.00 95.00 85 TRP A CA 1
ATOM 625 C C . TRP A 1 85 ? -1.264 -7.663 -10.405 1.00 95.00 85 TRP A C 1
ATOM 627 O O . TRP A 1 85 ? -0.296 -7.485 -11.144 1.00 95.00 85 TRP A O 1
ATOM 637 N N . GLU A 1 86 ? -2.405 -6.990 -10.517 1.00 95.44 86 GLU A N 1
ATOM 638 C CA . GLU A 1 86 ? -2.665 -5.928 -11.490 1.00 95.44 86 GLU A CA 1
ATOM 639 C C . GLU A 1 86 ? -3.503 -4.800 -10.865 1.00 95.44 86 GLU A C 1
ATOM 641 O O . GLU A 1 86 ? -4.252 -5.018 -9.904 1.00 95.44 86 GLU A O 1
ATOM 646 N N . LEU A 1 87 ? -3.349 -3.581 -11.395 1.00 96.38 87 LEU A N 1
ATOM 647 C CA . LEU A 1 87 ? -4.197 -2.445 -11.028 1.00 96.38 87 LEU A CA 1
ATOM 648 C C . LEU A 1 87 ? -5.607 -2.661 -11.586 1.00 96.38 87 LEU A C 1
ATOM 650 O O . LEU A 1 87 ? -5.776 -3.126 -12.712 1.00 96.38 87 LEU A O 1
ATOM 654 N N . SER A 1 88 ? -6.633 -2.314 -10.811 1.00 95.62 88 SER A N 1
ATOM 655 C CA . SER A 1 88 ? -8.025 -2.456 -11.244 1.00 95.62 88 SER A CA 1
ATOM 656 C C . SER A 1 88 ? -8.953 -1.472 -10.545 1.00 95.62 88 SER A C 1
ATOM 658 O O . SER A 1 88 ? -8.948 -1.388 -9.317 1.00 95.62 88 SER A O 1
ATOM 660 N N . GLY A 1 89 ? -9.806 -0.786 -11.310 1.00 95.56 89 GLY A N 1
ATOM 661 C CA . GLY A 1 89 ? -10.742 0.205 -10.767 1.00 95.56 89 GLY A CA 1
ATOM 662 C C . GLY A 1 89 ? -10.040 1.302 -9.956 1.00 95.56 89 GLY A C 1
ATOM 663 O O . GLY A 1 89 ? -8.831 1.456 -10.038 1.00 95.56 89 GLY A O 1
ATOM 664 N N . ASN A 1 90 ? -10.796 2.039 -9.136 1.00 97.19 90 ASN A N 1
ATOM 665 C CA . ASN A 1 90 ? -10.251 3.131 -8.308 1.00 97.19 90 ASN A CA 1
ATOM 666 C C . ASN A 1 90 ? -9.968 2.721 -6.851 1.00 97.19 90 ASN A C 1
ATOM 668 O O . ASN A 1 90 ? -9.383 3.482 -6.084 1.00 97.19 90 ASN A O 1
ATOM 672 N N . SER A 1 91 ? -10.463 1.551 -6.446 1.00 97.50 91 SER A N 1
ATOM 673 C CA . SER A 1 91 ? -10.338 0.991 -5.101 1.00 97.50 91 SER A CA 1
ATOM 674 C C . SER A 1 91 ? -10.669 -0.496 -5.138 1.00 97.50 91 SER A C 1
ATOM 676 O O . SER A 1 91 ? -11.478 -0.914 -5.968 1.00 97.50 91 SER A O 1
ATOM 678 N N . ASP A 1 92 ? -10.158 -1.267 -4.188 1.00 97.38 92 ASP A N 1
ATOM 679 C CA . ASP A 1 92 ? -10.585 -2.644 -3.945 1.00 97.38 92 ASP A CA 1
ATOM 680 C C . ASP A 1 92 ? -11.069 -2.825 -2.503 1.00 97.38 92 ASP A C 1
ATOM 682 O O . ASP A 1 92 ? -10.823 -1.988 -1.634 1.00 97.38 92 ASP A O 1
ATOM 686 N N . SER A 1 93 ? -11.836 -3.883 -2.243 1.00 95.81 93 SER A N 1
ATOM 687 C CA . SER A 1 93 ? -12.427 -4.096 -0.923 1.00 95.81 93 SER A CA 1
ATOM 688 C C . SER A 1 93 ? -12.356 -5.544 -0.481 1.00 95.81 93 SER A C 1
ATOM 690 O O . SER A 1 93 ? -12.685 -6.452 -1.246 1.00 95.81 93 SER A O 1
ATOM 692 N N . GLN A 1 94 ? -12.056 -5.738 0.799 1.00 94.56 94 GLN A N 1
ATOM 693 C CA . GLN A 1 94 ? -12.113 -7.025 1.471 1.00 94.56 94 GLN A CA 1
ATOM 694 C C . GLN A 1 94 ? -13.023 -6.912 2.700 1.00 94.56 94 GLN A C 1
ATOM 696 O O . GLN A 1 94 ? -12.660 -6.362 3.742 1.00 94.56 94 GLN A O 1
ATOM 701 N N . GLY A 1 95 ? -14.249 -7.426 2.587 1.00 93.12 95 GLY A N 1
ATOM 702 C CA . GLY A 1 95 ? -15.251 -7.317 3.648 1.00 93.12 95 GLY A CA 1
ATOM 703 C C . GLY A 1 95 ? -15.620 -5.858 3.935 1.00 93.12 95 GLY A C 1
ATOM 704 O O . GLY A 1 95 ? -16.215 -5.194 3.097 1.00 93.12 95 GLY A O 1
ATOM 705 N N . LYS A 1 96 ? -15.287 -5.363 5.135 1.00 93.19 96 LYS A N 1
ATOM 706 C CA . LYS A 1 96 ? -15.562 -3.973 5.556 1.00 93.19 96 LYS A CA 1
ATOM 707 C C . LYS A 1 96 ? -14.419 -2.989 5.276 1.00 93.19 96 LYS A C 1
ATOM 709 O O . LYS A 1 96 ? -14.544 -1.820 5.637 1.00 93.19 96 LYS A O 1
ATOM 714 N N . TYR A 1 97 ? -13.298 -3.480 4.750 1.00 96.88 97 TYR A N 1
ATOM 715 C CA . TYR A 1 97 ? -12.107 -2.687 4.474 1.00 96.88 97 TYR A CA 1
ATOM 716 C C . TYR A 1 97 ? -12.094 -2.298 3.003 1.00 96.88 97 TYR A C 1
ATOM 718 O O . TYR A 1 97 ? -12.196 -3.170 2.143 1.00 96.88 97 TYR A O 1
ATOM 726 N N . THR A 1 98 ? -11.925 -1.011 2.730 1.00 97.69 98 THR A N 1
ATOM 727 C CA . THR A 1 98 ? -11.751 -0.474 1.380 1.00 97.69 98 THR A CA 1
ATOM 728 C C . THR A 1 98 ? -10.345 0.083 1.260 1.00 97.69 98 THR A C 1
ATOM 730 O O . THR A 1 98 ? -9.967 0.959 2.042 1.00 97.69 98 THR A O 1
ATOM 733 N N . ARG A 1 99 ? -9.584 -0.424 0.295 1.00 98.12 99 ARG A N 1
ATOM 734 C CA . ARG A 1 99 ? -8.225 -0.007 -0.025 1.00 98.12 99 ARG A CA 1
ATOM 735 C C . ARG A 1 99 ? -8.214 0.871 -1.270 1.00 98.12 99 ARG A C 1
ATOM 737 O O . ARG A 1 99 ? -8.895 0.583 -2.249 1.00 98.12 99 ARG A O 1
ATOM 744 N N . VAL A 1 100 ? -7.409 1.922 -1.221 1.00 98.56 100 VAL A N 1
ATOM 745 C CA . VAL A 1 100 ? -7.048 2.758 -2.364 1.00 98.56 100 VAL A CA 1
ATOM 746 C C . VAL A 1 100 ? -5.530 2.815 -2.420 1.00 98.56 100 VAL A C 1
ATOM 748 O O . VAL A 1 100 ? -4.889 3.153 -1.421 1.00 98.56 100 VAL A O 1
ATOM 751 N N . ILE A 1 101 ? -4.967 2.480 -3.575 1.00 98.56 101 ILE A N 1
ATOM 752 C CA . ILE A 1 101 ? -3.571 2.743 -3.897 1.00 98.56 101 ILE A CA 1
ATOM 753 C C . ILE A 1 101 ? -3.515 4.047 -4.681 1.00 98.56 101 ILE A C 1
ATOM 755 O O . ILE A 1 101 ? -4.075 4.136 -5.768 1.00 98.56 101 ILE A O 1
ATOM 759 N N . THR A 1 102 ? -2.822 5.042 -4.155 1.00 98.50 102 THR A N 1
ATOM 760 C CA . THR A 1 102 ? -2.522 6.283 -4.866 1.00 98.50 102 THR A CA 1
ATOM 761 C C . THR A 1 102 ? -1.099 6.206 -5.407 1.00 98.50 102 THR A C 1
ATOM 763 O O . THR A 1 102 ? -0.163 5.923 -4.656 1.00 98.50 102 THR A O 1
ATOM 766 N N . ILE A 1 103 ? -0.956 6.422 -6.711 1.00 98.31 103 ILE A N 1
ATOM 767 C CA . ILE A 1 103 ? 0.317 6.442 -7.433 1.00 98.31 103 ILE A CA 1
ATOM 768 C C . ILE A 1 103 ? 0.560 7.868 -7.914 1.00 98.31 103 ILE A C 1
ATOM 770 O O . ILE A 1 103 ? -0.277 8.443 -8.612 1.00 98.31 103 ILE A O 1
ATOM 774 N N . GLU A 1 104 ? 1.710 8.423 -7.558 1.00 97.50 104 GLU A N 1
ATOM 775 C CA . GLU A 1 104 ? 2.130 9.772 -7.934 1.00 97.50 104 GLU A CA 1
ATOM 776 C C . GLU A 1 104 ? 3.584 9.746 -8.404 1.00 97.50 104 GLU A C 1
ATOM 778 O O . GLU A 1 104 ? 4.365 8.873 -8.012 1.00 97.50 104 GLU A O 1
ATOM 783 N N . ASP A 1 105 ? 3.975 10.708 -9.237 1.00 95.94 105 ASP A N 1
ATOM 784 C CA . ASP A 1 105 ? 5.393 10.884 -9.539 1.00 95.94 105 ASP A CA 1
ATOM 785 C C . ASP A 1 105 ? 6.116 11.419 -8.302 1.00 95.94 105 ASP A C 1
ATOM 787 O O . ASP A 1 105 ? 5.607 12.281 -7.582 1.00 95.94 105 ASP A O 1
ATOM 791 N N . ALA A 1 106 ? 7.305 10.886 -8.027 1.00 94.31 106 ALA A N 1
ATOM 792 C CA . ALA A 1 106 ? 8.055 11.304 -6.857 1.00 94.31 106 ALA A CA 1
ATOM 793 C C . ALA A 1 106 ? 8.768 12.635 -7.116 1.00 94.31 106 ALA A C 1
ATOM 795 O O . ALA A 1 106 ? 9.473 12.799 -8.112 1.00 94.31 106 ALA A O 1
ATOM 796 N N . THR A 1 107 ? 8.644 13.558 -6.166 1.00 92.75 107 THR A N 1
ATOM 797 C CA . THR A 1 107 ? 9.427 14.795 -6.121 1.00 92.75 107 THR A CA 1
ATOM 798 C C . THR A 1 107 ? 10.314 14.792 -4.883 1.00 92.75 107 THR A C 1
ATOM 800 O O . THR A 1 107 ? 9.813 14.611 -3.772 1.00 92.75 107 THR A O 1
ATOM 803 N N . ILE A 1 108 ? 11.616 15.008 -5.056 1.00 86.31 108 ILE A N 1
ATOM 804 C CA . ILE A 1 108 ? 12.584 15.152 -3.960 1.00 86.31 108 ILE A CA 1
ATOM 805 C C . ILE A 1 108 ? 13.191 16.542 -4.100 1.00 86.31 108 ILE A C 1
ATOM 807 O O . ILE A 1 108 ? 13.668 16.874 -5.177 1.00 86.31 108 ILE A O 1
ATOM 811 N N . GLU A 1 109 ? 13.129 17.356 -3.042 1.00 87.94 109 GLU A N 1
ATOM 812 C CA . GLU A 1 109 ? 13.634 18.743 -3.065 1.00 87.94 109 GLU A CA 1
ATOM 813 C C . GLU A 1 109 ? 13.069 19.574 -4.239 1.00 87.94 109 GLU A C 1
ATOM 815 O O . GLU A 1 109 ? 13.785 20.322 -4.890 1.00 87.94 109 GLU A O 1
ATOM 820 N N . GLU A 1 110 ? 11.766 19.424 -4.513 1.00 86.81 110 GLU A N 1
ATOM 821 C CA . GLU A 1 110 ? 11.047 20.081 -5.625 1.00 86.81 110 GLU A CA 1
ATOM 822 C C . GLU A 1 110 ? 11.478 19.632 -7.038 1.00 86.81 110 GLU A C 1
ATOM 824 O O . GLU A 1 110 ? 10.946 20.128 -8.032 1.00 86.81 110 GLU A O 1
ATOM 829 N N . GLU A 1 111 ? 12.360 18.634 -7.152 1.00 84.81 111 GLU A N 1
ATOM 830 C CA . GLU A 1 111 ? 12.782 18.050 -8.425 1.00 84.81 111 GLU A CA 1
ATOM 831 C C . GLU A 1 111 ? 12.046 16.738 -8.727 1.00 84.81 111 GLU A C 1
ATOM 833 O O . GLU A 1 111 ? 11.985 15.817 -7.903 1.00 84.81 111 GLU A O 1
ATOM 838 N N . LEU A 1 112 ? 11.503 16.644 -9.945 1.00 88.56 112 LEU A N 1
ATOM 839 C CA . LEU A 1 112 ? 10.815 15.460 -10.452 1.00 88.56 112 LEU A CA 1
ATOM 840 C C . LEU A 1 112 ? 11.801 14.310 -10.694 1.00 88.56 112 LEU A C 1
ATOM 842 O O . LEU A 1 112 ? 12.704 14.405 -11.522 1.00 88.56 112 LEU A O 1
ATOM 846 N N . GLN A 1 113 ? 11.562 13.178 -10.041 1.00 88.56 113 GLN A N 1
ATOM 847 C CA . GLN A 1 113 ? 12.350 11.963 -10.210 1.00 88.56 113 GLN A CA 1
ATOM 848 C C . GLN A 1 113 ? 11.708 11.073 -11.281 1.00 88.56 113 GLN A C 1
ATOM 850 O O . GLN A 1 113 ? 10.823 10.275 -10.985 1.00 88.56 113 GLN A O 1
ATOM 855 N N . MET A 1 114 ? 12.163 11.192 -12.534 1.00 82.44 114 MET A N 1
ATOM 856 C CA . MET A 1 114 ? 11.541 10.529 -13.701 1.00 82.44 114 MET A CA 1
ATOM 857 C C . MET A 1 114 ? 11.412 8.999 -13.577 1.00 82.44 114 MET A C 1
ATOM 859 O O . MET A 1 114 ? 10.491 8.407 -14.134 1.00 82.44 114 MET A O 1
ATOM 863 N N . ASP A 1 115 ? 12.317 8.368 -12.828 1.00 87.94 115 ASP A N 1
ATOM 864 C CA . ASP A 1 115 ? 12.359 6.919 -12.617 1.00 87.94 115 ASP A CA 1
ATOM 865 C C . ASP A 1 115 ? 11.862 6.512 -11.219 1.00 87.94 115 ASP A C 1
ATOM 867 O O . ASP A 1 115 ? 12.162 5.415 -10.752 1.00 87.94 115 ASP A O 1
ATOM 871 N N . THR A 1 116 ? 11.135 7.384 -10.510 1.00 91.69 116 THR A N 1
ATOM 872 C CA . THR A 1 116 ? 10.638 7.109 -9.154 1.00 91.69 116 THR A CA 1
ATOM 873 C C . THR A 1 116 ? 9.174 7.507 -9.000 1.00 91.69 116 THR A C 1
ATOM 875 O O . THR A 1 116 ? 8.753 8.586 -9.405 1.00 91.69 116 THR A O 1
ATOM 878 N N . LYS A 1 117 ? 8.392 6.639 -8.356 1.00 95.44 117 LYS A N 1
ATOM 879 C CA . LYS A 1 117 ? 6.986 6.871 -8.020 1.00 95.44 117 LYS A CA 1
ATOM 880 C C . LYS A 1 117 ? 6.770 6.809 -6.516 1.00 95.44 117 LYS A C 1
ATOM 882 O O . LYS A 1 117 ? 7.346 5.961 -5.829 1.00 95.44 117 LYS A O 1
ATOM 887 N N . LEU A 1 118 ? 5.932 7.710 -6.023 1.00 97.25 118 LEU A N 1
ATOM 888 C CA . LEU A 1 118 ? 5.400 7.710 -4.672 1.00 97.25 118 LEU A CA 1
ATOM 889 C C . LEU A 1 118 ? 4.136 6.854 -4.654 1.00 97.25 118 LEU A C 1
ATOM 891 O O . LEU A 1 118 ? 3.200 7.094 -5.413 1.00 97.25 118 LEU A O 1
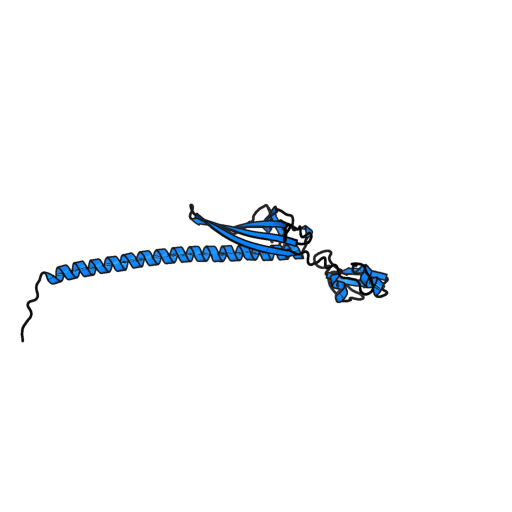ATOM 895 N N . ILE A 1 119 ? 4.119 5.844 -3.792 1.00 98.25 119 ILE A N 1
ATOM 896 C CA . ILE A 1 119 ? 3.002 4.916 -3.658 1.00 98.25 119 ILE A CA 1
ATOM 897 C C . ILE A 1 119 ? 2.433 5.043 -2.257 1.00 98.25 119 ILE A C 1
ATOM 899 O O . ILE A 1 119 ? 3.143 4.815 -1.276 1.00 98.25 119 ILE A O 1
ATOM 903 N N . THR A 1 120 ? 1.140 5.327 -2.169 1.00 98.56 120 THR A N 1
ATOM 904 C CA . THR A 1 120 ? 0.405 5.407 -0.907 1.00 98.56 120 THR A CA 1
ATOM 905 C C . THR A 1 120 ? -0.706 4.367 -0.898 1.00 98.56 120 THR A C 1
ATOM 907 O O . THR A 1 120 ? -1.597 4.391 -1.736 1.00 98.56 120 THR A O 1
ATOM 910 N N . SER A 1 121 ? -0.672 3.447 0.063 1.00 98.44 121 SER A N 1
ATOM 911 C CA . SER A 1 121 ? -1.718 2.451 0.299 1.00 98.44 121 SER A CA 1
ATOM 912 C C . SER A 1 121 ? -2.547 2.871 1.502 1.00 98.44 121 SER A C 1
ATOM 914 O O . SER A 1 121 ? -2.069 2.843 2.641 1.00 98.44 121 SER A O 1
ATOM 916 N N . ARG A 1 122 ? -3.794 3.274 1.251 1.00 98.38 122 ARG A N 1
ATOM 917 C CA . ARG A 1 122 ? -4.736 3.713 2.281 1.00 98.38 122 ARG A CA 1
ATOM 918 C C . ARG A 1 122 ? -5.872 2.715 2.407 1.00 98.38 122 ARG A C 1
ATOM 920 O O . ARG A 1 122 ? -6.577 2.448 1.439 1.00 98.38 122 ARG A O 1
ATOM 927 N N . VAL A 1 123 ? -6.106 2.222 3.619 1.00 98.31 123 VAL A N 1
ATOM 928 C CA . VAL A 1 123 ? -7.249 1.363 3.948 1.00 98.31 123 VAL A CA 1
ATOM 929 C C . VAL A 1 123 ? -8.185 2.101 4.889 1.00 98.31 123 VAL A C 1
ATOM 931 O O . VAL A 1 123 ? -7.762 2.630 5.914 1.00 98.31 123 VAL A O 1
ATOM 934 N N . THR A 1 124 ? -9.473 2.103 4.563 1.00 97.00 124 THR A N 1
ATOM 935 C CA . THR A 1 124 ? -10.537 2.702 5.371 1.00 97.00 124 THR A CA 1
ATOM 936 C C . THR A 1 124 ? -11.569 1.652 5.764 1.00 97.00 124 THR A C 1
ATOM 938 O O . THR A 1 124 ? -11.831 0.712 5.017 1.00 97.00 124 THR A O 1
ATOM 941 N N . TRP A 1 125 ? -12.149 1.786 6.956 1.00 95.56 125 TRP A N 1
ATOM 942 C CA . TRP A 1 125 ? -13.228 0.910 7.418 1.00 95.56 125 TRP A CA 1
ATOM 943 C C . TRP A 1 125 ? -14.139 1.629 8.406 1.00 95.56 125 TRP A C 1
ATOM 945 O O . TRP A 1 125 ? -13.724 2.542 9.120 1.00 95.56 125 TRP A O 1
ATOM 955 N N . ASN A 1 126 ? -15.381 1.169 8.519 1.00 88.00 126 ASN A N 1
ATOM 956 C CA . ASN A 1 126 ? -16.311 1.673 9.527 1.00 88.00 126 ASN A CA 1
ATOM 957 C C . ASN A 1 126 ? -16.144 0.875 10.832 1.00 88.00 126 ASN A C 1
ATOM 959 O O . ASN A 1 126 ? -16.477 -0.310 10.892 1.00 88.00 126 ASN A O 1
ATOM 963 N N . SER A 1 127 ? -15.612 1.512 11.882 1.00 75.38 127 SER A N 1
ATOM 964 C CA . SER A 1 127 ? -15.470 0.903 13.221 1.00 75.38 127 SER A CA 1
ATOM 965 C C . SER A 1 127 ? -16.805 0.897 13.975 1.00 75.38 127 SER A C 1
ATOM 967 O O . SER A 1 127 ? -17.147 -0.066 14.666 1.00 75.38 127 SER A O 1
ATOM 969 N N . THR A 1 128 ? -17.583 1.965 13.795 1.00 74.00 128 THR A N 1
ATOM 970 C CA . THR A 1 128 ? -18.997 2.103 14.171 1.00 74.00 128 THR A CA 1
ATOM 971 C C . THR A 1 128 ? -19.720 2.864 13.050 1.00 74.00 128 THR A C 1
ATOM 973 O O . THR A 1 128 ? -19.048 3.480 12.222 1.00 74.00 128 THR A O 1
ATOM 976 N N . PRO A 1 129 ? -21.067 2.892 13.005 1.00 71.00 129 PRO A N 1
ATOM 977 C CA . PRO A 1 129 ? -21.802 3.685 12.010 1.00 71.00 129 PRO A CA 1
ATOM 978 C C . PRO A 1 129 ? -21.449 5.183 11.998 1.00 71.00 129 PRO A C 1
ATOM 980 O O . PRO A 1 129 ? -21.718 5.869 11.022 1.00 71.00 129 PRO A O 1
ATOM 983 N N . THR A 1 130 ? -20.851 5.689 13.081 1.00 74.50 130 THR A N 1
ATOM 984 C CA . THR A 1 130 ? -20.473 7.096 13.272 1.00 74.50 130 THR A CA 1
ATOM 985 C C . THR A 1 130 ? -18.963 7.345 13.278 1.00 74.50 130 THR A C 1
ATOM 987 O O . 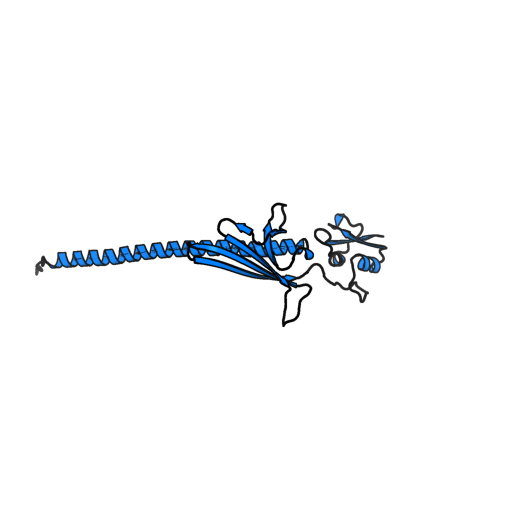THR A 1 130 ? -18.549 8.501 13.315 1.00 74.50 130 THR A O 1
ATOM 990 N N . ARG A 1 131 ? -18.121 6.300 13.265 1.00 79.25 131 ARG A N 1
ATOM 991 C CA . ARG A 1 131 ? -16.657 6.426 13.347 1.00 79.25 131 ARG A CA 1
ATOM 992 C C . ARG A 1 131 ? -15.975 5.566 12.290 1.00 79.25 131 ARG A C 1
ATOM 994 O O . ARG A 1 131 ? -15.993 4.334 12.365 1.00 79.25 131 ARG A O 1
ATOM 1001 N N . GLN A 1 132 ? -15.301 6.237 11.366 1.00 86.50 132 GLN A N 1
ATOM 1002 C CA . GLN A 1 132 ? -14.428 5.620 10.377 1.00 86.50 132 GLN A CA 1
ATOM 1003 C C . GLN A 1 132 ? -12.996 5.527 10.926 1.00 86.50 132 GLN A C 1
ATOM 1005 O O . GLN A 1 132 ? -12.516 6.443 11.594 1.00 86.50 132 GLN A O 1
ATOM 1010 N N . GLY A 1 133 ? -12.339 4.395 10.690 1.00 92.12 133 GLY A N 1
ATOM 1011 C CA . GLY A 1 133 ? -10.908 4.210 10.903 1.00 92.12 133 GLY A CA 1
ATOM 1012 C C . GLY A 1 133 ? -10.164 4.251 9.572 1.00 92.12 133 GLY A C 1
ATOM 1013 O O . GLY A 1 133 ? -10.738 3.933 8.526 1.00 92.12 133 GLY A O 1
ATOM 1014 N N . ASN A 1 134 ? -8.895 4.649 9.618 1.00 95.31 134 ASN A N 1
ATOM 1015 C CA . ASN A 1 134 ? -7.983 4.551 8.488 1.00 95.31 134 ASN A CA 1
ATOM 1016 C C . ASN A 1 134 ? -6.591 4.079 8.940 1.00 95.31 134 ASN A C 1
ATOM 1018 O O . ASN A 1 134 ? -6.223 4.220 10.109 1.00 95.31 134 ASN A O 1
ATOM 1022 N N . VAL A 1 135 ? -5.861 3.475 8.006 1.00 97.56 135 VAL A N 1
ATOM 1023 C CA . VAL A 1 135 ? -4.421 3.206 8.071 1.00 97.56 135 VAL A CA 1
ATOM 1024 C C . VAL A 1 135 ? -3.838 3.584 6.719 1.00 97.56 135 VAL A C 1
ATOM 1026 O O . VAL A 1 135 ? -4.460 3.333 5.685 1.00 97.56 135 VAL A O 1
ATOM 1029 N N . GLU A 1 136 ? -2.652 4.177 6.734 1.00 97.94 136 GLU A N 1
ATOM 1030 C CA . GLU A 1 136 ? -1.952 4.622 5.540 1.00 97.94 136 GLU A CA 1
ATOM 1031 C C . GLU A 1 136 ? -0.475 4.258 5.632 1.00 97.94 136 GLU A C 1
ATOM 1033 O O . GLU A 1 136 ? 0.172 4.505 6.652 1.00 97.94 136 GLU A O 1
ATOM 1038 N N . PHE A 1 137 ? 0.043 3.660 4.563 1.00 98.31 137 PHE A N 1
ATOM 1039 C CA . PHE A 1 137 ? 1.466 3.410 4.391 1.00 98.31 137 PHE A CA 1
ATOM 1040 C C . PHE A 1 137 ? 1.933 3.970 3.061 1.00 98.31 137 PHE A C 1
ATOM 1042 O O . PHE A 1 137 ? 1.277 3.785 2.038 1.00 98.31 137 PHE A O 1
ATOM 1049 N N . THR A 1 138 ? 3.111 4.576 3.082 1.00 97.75 138 THR A N 1
ATOM 1050 C CA . THR A 1 138 ? 3.706 5.213 1.914 1.00 97.75 138 THR A CA 1
ATOM 1051 C C . THR A 1 138 ? 5.091 4.637 1.662 1.00 97.75 138 THR A C 1
ATOM 1053 O O . THR A 1 138 ? 5.841 4.345 2.596 1.00 97.75 138 THR A O 1
ATOM 1056 N N . THR A 1 139 ? 5.438 4.444 0.395 1.00 97.00 139 THR A N 1
ATOM 1057 C CA . THR A 1 139 ? 6.758 3.977 -0.024 1.00 97.00 139 THR A CA 1
ATOM 1058 C C . THR A 1 139 ? 7.138 4.596 -1.362 1.00 97.00 139 THR A C 1
ATOM 1060 O O . THR A 1 139 ? 6.274 5.002 -2.135 1.00 97.00 139 THR A O 1
ATOM 1063 N N . TYR A 1 140 ? 8.436 4.648 -1.642 1.00 95.75 140 TYR A N 1
ATOM 1064 C CA . TYR A 1 140 ? 8.952 5.031 -2.949 1.00 95.75 140 TYR A CA 1
ATOM 1065 C C . TYR A 1 140 ? 9.336 3.776 -3.714 1.00 95.75 140 TYR A C 1
ATOM 1067 O O . TYR A 1 140 ? 9.996 2.885 -3.174 1.00 95.75 140 TYR A O 1
ATOM 1075 N N . LEU A 1 141 ? 8.946 3.716 -4.979 1.00 94.00 141 LEU A N 1
ATOM 1076 C CA . LEU A 1 141 ? 9.381 2.683 -5.903 1.00 94.00 141 LEU A CA 1
ATOM 1077 C C . LEU A 1 141 ? 10.200 3.320 -7.010 1.00 94.00 141 LEU A C 1
ATOM 1079 O O . LEU A 1 141 ? 9.826 4.365 -7.521 1.00 94.00 141 LEU A O 1
ATOM 1083 N N . THR A 1 142 ? 11.295 2.672 -7.390 1.00 90.94 142 THR A N 1
ATOM 1084 C CA . THR A 1 142 ? 12.156 3.097 -8.495 1.00 90.94 142 THR A CA 1
ATOM 1085 C C . THR A 1 142 ? 12.043 2.137 -9.675 1.00 90.94 142 THR A C 1
ATOM 1087 O O . THR A 1 142 ? 11.795 0.936 -9.484 1.00 90.94 142 THR A O 1
ATOM 1090 N N . LYS A 1 143 ? 12.255 2.647 -10.893 1.00 87.62 143 LYS A N 1
ATOM 1091 C CA . LYS A 1 143 ? 12.393 1.859 -12.120 1.00 87.62 143 LYS A CA 1
ATOM 1092 C C . LYS A 1 143 ? 13.734 1.132 -12.089 1.00 87.62 143 LYS A C 1
ATOM 1094 O O . LYS A 1 143 ? 14.721 1.541 -12.685 1.00 87.62 143 LYS A O 1
ATOM 1099 N N . TRP A 1 144 ? 13.786 0.051 -11.320 1.00 78.00 144 TRP A N 1
ATOM 1100 C CA . TRP A 1 144 ? 15.030 -0.674 -11.069 1.00 78.00 144 TRP A CA 1
ATOM 1101 C C . TRP A 1 144 ? 15.554 -1.396 -12.315 1.00 78.00 144 TRP A C 1
ATOM 1103 O O . TRP A 1 144 ? 16.755 -1.608 -12.419 1.00 78.00 144 TRP A O 1
ATOM 1113 N N . GLN A 1 145 ? 14.674 -1.749 -13.259 1.00 67.94 145 GLN A N 1
ATOM 1114 C CA . GLN A 1 145 ? 15.062 -2.435 -14.492 1.00 67.94 145 GLN A CA 1
ATOM 1115 C C . GLN A 1 145 ? 15.780 -1.516 -15.473 1.00 67.94 145 GLN A C 1
ATOM 1117 O O . GLN A 1 145 ? 16.514 -2.018 -16.300 1.00 67.94 145 GLN A O 1
ATOM 1122 N N . THR A 1 146 ? 15.674 -0.190 -15.387 1.00 62.91 146 THR A N 1
ATOM 1123 C CA . THR A 1 146 ? 16.438 0.711 -16.267 1.00 62.91 146 THR A CA 1
ATOM 1124 C C . THR A 1 146 ? 17.852 0.958 -15.761 1.00 62.91 146 THR A C 1
ATOM 1126 O O . THR A 1 146 ? 18.331 2.090 -15.833 1.00 62.91 146 THR A O 1
ATOM 1129 N N . VAL A 1 147 ? 18.544 -0.075 -15.256 1.00 55.91 147 VAL A N 1
ATOM 1130 C CA . VAL A 1 147 ? 19.965 0.053 -14.913 1.00 55.91 147 VAL A CA 1
ATOM 1131 C C . VAL A 1 147 ? 20.697 0.507 -16.170 1.00 55.91 147 VAL A C 1
ATOM 1133 O O . VAL A 1 147 ? 20.907 -0.247 -17.117 1.00 55.91 147 VAL A O 1
ATOM 1136 N N . ARG A 1 148 ? 21.069 1.785 -16.176 1.00 60.47 148 ARG A N 1
ATOM 1137 C CA . ARG A 1 148 ? 21.939 2.396 -17.170 1.00 60.47 148 ARG A CA 1
ATOM 1138 C C . ARG A 1 148 ? 23.352 1.897 -16.890 1.00 60.47 148 ARG A C 1
ATOM 1140 O O . ARG A 1 148 ? 24.172 2.617 -16.327 1.00 60.47 148 ARG A O 1
ATOM 1147 N N . ALA A 1 149 ? 23.604 0.627 -17.179 1.00 61.56 149 ALA A N 1
ATOM 1148 C CA . ALA A 1 149 ? 24.928 0.060 -17.036 1.00 61.56 149 ALA A CA 1
ATOM 1149 C C . ALA A 1 149 ? 25.814 0.569 -18.179 1.00 61.56 149 ALA A C 1
ATOM 1151 O O . ALA A 1 149 ? 25.388 0.726 -19.326 1.00 61.56 149 ALA A O 1
ATOM 1152 N N . PHE A 1 150 ? 27.055 0.878 -17.833 1.00 69.25 150 PHE A N 1
ATOM 1153 C CA . PHE A 1 150 ? 28.085 1.221 -18.796 1.00 69.25 150 PHE A CA 1
ATOM 1154 C C . PHE A 1 150 ? 28.585 -0.071 -19.435 1.00 69.25 150 PHE A C 1
ATOM 1156 O O . PHE A 1 150 ? 28.900 -1.026 -18.720 1.00 69.25 150 PHE A O 1
ATOM 1163 N N . VAL A 1 151 ? 28.667 -0.120 -20.761 1.00 71.12 151 VAL A N 1
ATOM 1164 C CA . VAL A 1 151 ? 29.275 -1.277 -21.424 1.00 71.12 151 VAL A CA 1
ATOM 1165 C C . VAL A 1 151 ? 30.793 -1.198 -21.219 1.00 71.12 151 VAL A C 1
ATOM 1167 O O . VAL A 1 151 ? 31.378 -0.152 -21.504 1.00 71.12 151 VAL A O 1
ATOM 1170 N N . PRO A 1 152 ? 31.466 -2.250 -20.711 1.00 71.00 152 PRO A N 1
ATOM 1171 C CA . PRO A 1 152 ? 32.913 -2.230 -20.529 1.00 71.00 152 PRO A CA 1
ATOM 1172 C C . PRO A 1 152 ? 33.630 -1.816 -21.822 1.00 71.00 152 PRO A C 1
ATOM 1174 O O . PRO A 1 152 ? 33.469 -2.444 -22.860 1.00 71.00 152 PRO A O 1
ATOM 1177 N N . GLY A 1 153 ? 34.407 -0.731 -21.760 1.00 70.81 153 GLY A N 1
ATOM 1178 C CA . GLY A 1 153 ? 35.105 -0.183 -22.927 1.00 70.81 153 GLY A CA 1
ATOM 1179 C C . GLY A 1 153 ? 34.299 0.792 -23.800 1.00 70.81 153 GLY A C 1
ATOM 1180 O O . GLY A 1 1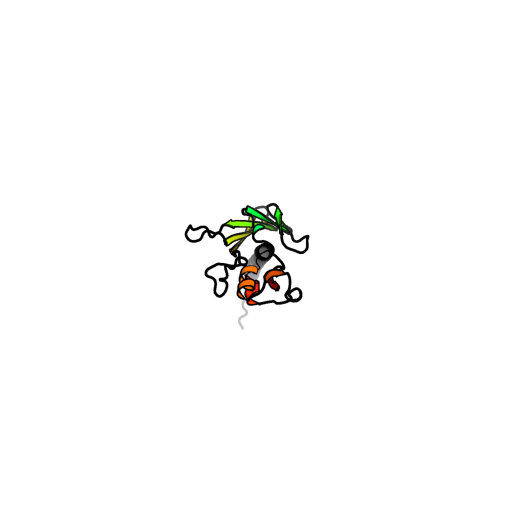53 ? 34.864 1.307 -24.761 1.00 70.81 153 GLY A O 1
ATOM 1181 N N . SER A 1 154 ? 33.043 1.113 -23.467 1.00 67.81 154 SER A N 1
ATOM 1182 C CA . SER A 1 154 ? 32.222 2.085 -24.208 1.00 67.81 154 SER A CA 1
ATOM 1183 C C . SER A 1 154 ? 31.701 3.205 -23.317 1.00 67.81 154 SER A C 1
ATOM 1185 O O . SER A 1 154 ? 31.058 2.932 -22.318 1.00 67.81 154 SER A O 1
ATOM 1187 N N . LEU A 1 155 ? 31.858 4.468 -23.738 1.00 62.84 155 LEU A N 1
ATOM 1188 C CA . LEU A 1 155 ? 31.330 5.648 -23.030 1.00 62.84 155 LEU A CA 1
ATOM 1189 C C . LEU A 1 155 ? 29.793 5.770 -23.030 1.00 62.84 155 LEU A C 1
ATOM 1191 O O . LEU A 1 155 ? 29.253 6.761 -22.536 1.00 62.84 155 LEU A O 1
ATOM 1195 N N . THR A 1 156 ? 29.088 4.796 -23.600 1.00 61.66 156 THR A N 1
ATOM 1196 C CA . THR A 1 156 ? 27.635 4.805 -23.741 1.00 61.66 156 THR A CA 1
ATOM 1197 C C . THR A 1 156 ? 26.959 3.887 -22.727 1.00 61.66 156 THR A C 1
ATOM 1199 O O . THR A 1 156 ? 27.478 2.844 -22.323 1.00 61.66 156 THR A O 1
ATOM 1202 N N . ILE A 1 157 ? 25.748 4.279 -22.333 1.00 68.62 157 ILE A N 1
ATOM 1203 C CA . ILE A 1 157 ? 24.787 3.347 -21.749 1.00 68.62 157 ILE A CA 1
ATOM 1204 C C . ILE A 1 157 ? 24.353 2.424 -22.880 1.00 68.62 157 ILE A C 1
ATOM 1206 O O . ILE A 1 157 ? 23.931 2.919 -23.927 1.00 68.62 157 ILE A O 1
ATOM 1210 N N . GLY A 1 158 ? 24.489 1.119 -22.676 1.00 78.75 158 GLY A N 1
ATOM 1211 C CA . GLY A 1 158 ? 24.220 0.138 -23.720 1.00 78.75 158 GLY A CA 1
ATOM 1212 C C . GLY A 1 158 ? 23.098 -0.830 -23.384 1.00 78.75 158 GLY A C 1
ATOM 1213 O O . GLY A 1 158 ? 22.483 -0.799 -22.319 1.00 78.75 158 GLY A O 1
ATOM 1214 N N . THR A 1 159 ? 22.850 -1.697 -24.346 1.00 83.56 159 THR A N 1
ATOM 1215 C CA . THR A 1 159 ? 21.900 -2.800 -24.343 1.00 83.56 159 THR A CA 1
ATOM 1216 C C . THR A 1 159 ? 22.646 -4.137 -24.292 1.00 83.56 159 THR A C 1
ATOM 1218 O O . THR A 1 159 ? 23.876 -4.190 -24.351 1.00 83.56 159 THR A O 1
ATOM 1221 N N . CYS A 1 160 ? 21.905 -5.243 -24.182 1.00 87.31 160 CYS A N 1
ATOM 1222 C CA . CYS A 1 160 ? 22.486 -6.583 -24.298 1.00 87.31 160 CYS A CA 1
ATOM 1223 C C . CYS A 1 160 ? 23.229 -6.761 -25.634 1.00 87.31 160 CYS A C 1
ATOM 1225 O O . CYS A 1 160 ? 24.307 -7.347 -25.661 1.00 87.31 160 CYS A O 1
ATOM 1227 N N . GLU A 1 161 ? 22.688 -6.190 -26.715 1.00 88.12 161 GLU A N 1
ATOM 1228 C CA . GLU A 1 161 ? 23.323 -6.132 -28.034 1.00 88.12 161 GLU A CA 1
ATOM 1229 C C . GLU A 1 161 ? 24.689 -5.435 -27.961 1.00 88.12 161 GLU A C 1
ATOM 1231 O O . GLU A 1 161 ? 25.700 -6.033 -28.327 1.00 88.12 161 GLU A O 1
ATOM 1236 N N . ASP A 1 162 ? 24.735 -4.221 -27.402 1.00 87.25 162 ASP A N 1
ATOM 1237 C CA . ASP A 1 162 ? 25.972 -3.436 -27.302 1.00 87.25 162 ASP A CA 1
ATOM 1238 C C . ASP A 1 162 ? 27.048 -4.173 -26.489 1.00 87.25 162 ASP A C 1
ATOM 1240 O O . ASP A 1 162 ? 28.218 -4.195 -26.869 1.00 87.25 162 ASP A O 1
ATOM 1244 N N . PHE A 1 163 ? 26.662 -4.832 -25.390 1.00 88.88 163 PHE A N 1
ATOM 1245 C CA . PHE A 1 163 ? 27.590 -5.649 -24.608 1.00 88.88 163 PHE A CA 1
ATOM 1246 C C . PHE A 1 163 ? 28.131 -6.837 -25.412 1.00 88.88 163 PHE A C 1
ATOM 1248 O O . PHE A 1 163 ? 29.340 -7.074 -25.422 1.00 88.88 163 PHE A O 1
ATOM 1255 N N . CYS A 1 164 ? 27.265 -7.589 -26.092 1.00 90.25 164 CYS A N 1
ATOM 1256 C CA . CYS A 1 164 ? 27.679 -8.764 -26.856 1.00 90.25 164 CYS A CA 1
ATOM 1257 C C . CYS A 1 164 ? 28.642 -8.395 -27.993 1.00 90.25 164 CYS A C 1
ATOM 1259 O O . CY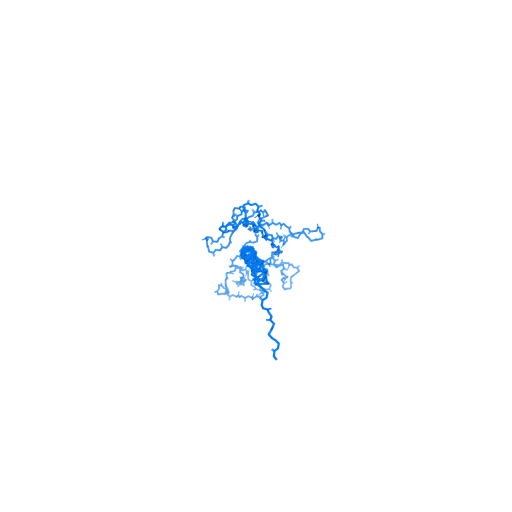S A 1 164 ? 29.639 -9.091 -28.187 1.00 90.25 164 CYS A O 1
ATOM 1261 N N . GLN A 1 165 ? 28.422 -7.259 -28.656 1.00 89.44 165 GLN A N 1
ATOM 1262 C CA . GLN A 1 165 ? 29.335 -6.741 -29.675 1.00 89.44 165 GLN A CA 1
ATOM 1263 C C . GLN A 1 165 ? 30.721 -6.391 -29.107 1.00 89.44 165 GLN A C 1
ATOM 1265 O O . GLN A 1 165 ? 31.726 -6.666 -29.757 1.00 89.44 165 GLN A O 1
ATOM 1270 N N . THR A 1 166 ? 30.820 -5.871 -27.872 1.00 88.00 166 THR A N 1
ATOM 1271 C CA . THR A 1 166 ? 32.137 -5.647 -27.224 1.00 88.00 166 THR A CA 1
ATOM 1272 C C . THR A 1 166 ? 32.883 -6.926 -26.855 1.00 88.00 166 THR A C 1
ATOM 1274 O O . THR A 1 166 ? 34.087 -6.890 -26.615 1.00 88.00 166 THR A O 1
ATOM 1277 N N . MET A 1 167 ? 32.173 -8.051 -26.813 1.00 89.19 167 MET A N 1
ATOM 1278 C CA . MET A 1 167 ? 32.724 -9.374 -26.530 1.00 89.19 167 MET A CA 1
ATOM 1279 C C . MET A 1 167 ? 32.952 -10.193 -27.816 1.00 89.19 167 MET A C 1
ATOM 1281 O O . MET A 1 167 ? 33.106 -11.409 -27.723 1.00 89.19 167 MET A O 1
ATOM 1285 N N . ASP A 1 168 ? 32.957 -9.539 -28.987 1.00 90.81 168 ASP A N 1
ATOM 1286 C CA . ASP A 1 168 ? 33.132 -10.130 -30.324 1.00 90.81 168 ASP A CA 1
ATOM 1287 C C . ASP A 1 168 ? 32.014 -11.102 -30.762 1.00 90.81 168 ASP A C 1
ATOM 1289 O O . ASP A 1 168 ? 32.251 -12.025 -31.542 1.00 90.81 168 ASP A O 1
ATOM 1293 N N . TYR A 1 169 ? 30.779 -10.889 -30.292 1.00 92.25 169 TYR A N 1
ATOM 1294 C CA . TYR A 1 169 ? 29.587 -11.590 -30.789 1.00 92.25 169 TYR A CA 1
ATOM 1295 C C . TYR A 1 169 ? 28.810 -10.726 -31.789 1.00 92.25 169 TYR A C 1
ATOM 1297 O O . TYR A 1 169 ? 28.791 -9.501 -31.690 1.00 92.25 169 TYR A O 1
ATOM 1305 N N . ASN A 1 170 ? 28.115 -11.369 -32.730 1.00 92.69 170 ASN A N 1
ATOM 1306 C CA . ASN A 1 170 ? 27.371 -10.681 -33.789 1.00 92.69 170 ASN A CA 1
ATOM 1307 C C . ASN A 1 170 ? 26.073 -10.025 -33.303 1.00 92.69 170 ASN A C 1
ATOM 1309 O O . ASN A 1 170 ? 25.623 -9.068 -33.926 1.00 92.69 170 ASN A O 1
ATOM 1313 N N . SER A 1 171 ? 25.449 -10.559 -32.246 1.00 90.44 171 SER A N 1
ATOM 1314 C CA . SER A 1 171 ? 24.254 -9.961 -31.634 1.00 90.44 171 SER A CA 1
ATOM 1315 C C . SER A 1 171 ? 24.026 -10.393 -30.183 1.00 90.44 171 SER A C 1
ATOM 1317 O O . SER A 1 171 ? 24.603 -11.376 -29.707 1.00 90.44 171 SER A O 1
ATOM 1319 N N . GLY A 1 172 ? 23.163 -9.662 -29.477 1.00 89.88 172 GLY A N 1
ATOM 1320 C CA . GLY A 1 172 ? 22.722 -9.915 -28.112 1.00 89.88 172 GLY A CA 1
ATOM 1321 C C . GLY A 1 172 ? 21.204 -9.813 -27.984 1.00 89.88 172 GLY A C 1
ATOM 1322 O O . GLY A 1 172 ? 20.600 -8.789 -28.290 1.00 89.88 172 GLY A O 1
ATOM 1323 N N . ILE A 1 173 ? 20.566 -10.873 -27.485 1.00 89.44 173 ILE A N 1
ATOM 1324 C CA . ILE A 1 173 ? 19.113 -10.916 -27.278 1.00 89.44 173 ILE A CA 1
ATOM 1325 C C . ILE A 1 173 ? 18.763 -11.247 -25.831 1.00 89.44 173 ILE A C 1
ATOM 1327 O O . ILE A 1 173 ? 19.370 -12.118 -25.207 1.00 89.44 173 ILE A O 1
ATOM 1331 N N . CYS A 1 174 ? 17.728 -10.591 -25.316 1.00 88.19 174 CYS A N 1
ATOM 1332 C CA . CYS A 1 174 ? 17.196 -10.866 -23.991 1.00 88.19 174 CYS A CA 1
ATOM 1333 C C . CYS A 1 174 ? 16.235 -12.062 -24.015 1.00 88.19 174 CYS A C 1
ATOM 1335 O O . CYS A 1 174 ? 15.326 -12.147 -24.843 1.00 88.19 174 CYS A O 1
ATOM 1337 N N . ARG A 1 175 ? 16.455 -13.018 -23.113 1.00 87.94 175 ARG A N 1
ATOM 1338 C CA . ARG A 1 175 ? 15.707 -14.273 -22.977 1.00 87.94 175 ARG A CA 1
ATOM 1339 C C . ARG A 1 175 ? 15.231 -14.473 -21.548 1.00 87.94 175 ARG A C 1
ATOM 1341 O O . ARG A 1 175 ? 15.676 -13.798 -20.620 1.00 87.94 175 ARG A O 1
ATOM 1348 N N . SER A 1 176 ? 14.344 -15.450 -21.376 1.00 84.38 176 SER A N 1
ATOM 1349 C CA . SER A 1 176 ? 13.712 -15.697 -20.087 1.00 84.38 176 SER A CA 1
ATOM 1350 C C . SER A 1 176 ? 14.598 -16.392 -19.086 1.00 84.38 176 SER A C 1
ATOM 1352 O O . SER A 1 176 ? 14.458 -16.110 -17.903 1.00 84.38 176 SER A O 1
ATOM 1354 N N . HIS A 1 177 ? 15.478 -17.291 -19.524 1.00 83.38 177 HI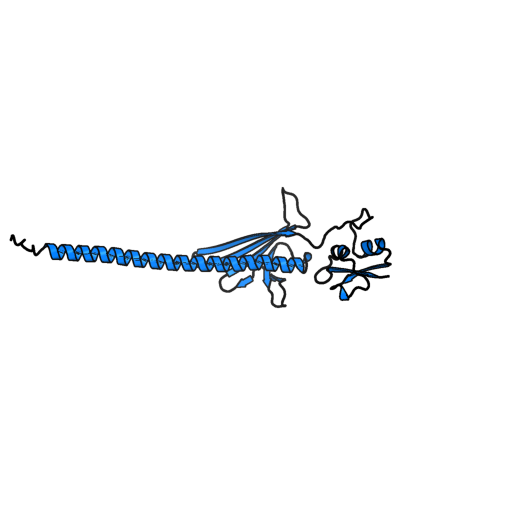S A N 1
ATOM 1355 C CA . HIS A 1 177 ? 16.367 -18.044 -18.643 1.00 83.38 177 HIS A CA 1
ATOM 1356 C C . HIS A 1 177 ? 17.695 -18.385 -19.345 1.00 83.38 177 HIS A C 1
ATOM 1358 O O . HIS A 1 177 ? 17.707 -18.582 -20.564 1.00 83.38 177 HIS A O 1
ATOM 1364 N N . PRO A 1 178 ? 18.793 -18.590 -18.585 1.00 82.62 178 PRO A N 1
ATOM 1365 C CA . PRO A 1 178 ? 20.112 -18.971 -19.107 1.00 82.62 178 PRO A CA 1
ATOM 1366 C C . PRO A 1 178 ? 20.134 -20.206 -20.009 1.00 82.62 178 PRO A C 1
ATOM 1368 O O . PRO A 1 178 ? 20.938 -20.263 -20.932 1.00 82.62 178 PRO A O 1
ATOM 1371 N N . GLY A 1 179 ? 19.235 -21.171 -19.786 1.00 85.44 179 GLY A N 1
ATOM 1372 C CA . GLY A 1 179 ? 19.141 -22.387 -20.604 1.00 85.44 179 GLY A CA 1
ATOM 1373 C C . GLY A 1 179 ? 18.707 -22.153 -22.057 1.00 85.44 179 GLY A C 1
ATOM 1374 O O . GLY A 1 179 ? 18.749 -23.083 -22.854 1.00 85.44 179 GLY A O 1
ATOM 1375 N N . GLN A 1 180 ? 18.288 -20.933 -22.407 1.00 85.62 180 GLN A N 1
ATOM 1376 C CA . GLN A 1 180 ? 17.955 -20.532 -23.777 1.00 85.62 180 GLN A CA 1
ATOM 1377 C C . GLN A 1 180 ? 19.124 -19.851 -24.506 1.00 85.62 180 GLN A C 1
ATOM 1379 O O . GLN A 1 180 ? 18.977 -19.489 -25.673 1.00 85.62 180 GLN A O 1
ATOM 1384 N N . CYS A 1 181 ? 20.263 -19.649 -23.838 1.00 87.88 181 CYS A N 1
ATOM 1385 C CA . CYS A 1 181 ? 21.429 -19.001 -24.424 1.00 87.88 181 CYS A CA 1
ATOM 1386 C C . CYS A 1 181 ? 22.440 -20.024 -24.955 1.00 87.88 181 CYS A C 1
ATOM 1388 O O . CYS A 1 181 ? 22.759 -20.998 -24.276 1.00 87.88 181 CYS A O 1
ATOM 1390 N N . SER A 1 182 ? 23.029 -19.738 -26.118 1.00 85.25 182 SER A N 1
ATOM 1391 C CA . SER A 1 182 ? 24.301 -20.336 -26.552 1.00 85.25 182 SER A CA 1
ATOM 1392 C C . SER A 1 182 ? 25.450 -19.896 -25.646 1.00 85.25 182 SER A C 1
ATOM 1394 O O . SER A 1 182 ? 26.239 -20.720 -25.192 1.00 85.25 182 SER A O 1
ATOM 1396 N N . VAL A 1 183 ? 25.513 -18.592 -25.359 1.00 90.75 183 VAL A N 1
ATOM 1397 C CA . VAL A 1 183 ? 26.460 -17.975 -24.428 1.00 90.75 183 VAL A CA 1
ATOM 1398 C C . VAL A 1 183 ? 25.715 -16.955 -23.579 1.00 90.75 183 VAL A C 1
ATOM 1400 O O . VAL A 1 183 ? 24.981 -16.119 -24.102 1.00 90.75 183 VAL A O 1
ATOM 1403 N N . ASN A 1 184 ? 25.904 -17.030 -22.266 1.00 90.56 184 ASN A N 1
ATOM 1404 C CA . ASN A 1 184 ? 25.349 -16.092 -21.300 1.00 90.56 184 ASN A CA 1
ATOM 1405 C C . ASN A 1 184 ? 26.491 -15.478 -20.492 1.00 90.56 184 ASN A C 1
ATOM 1407 O O . ASN A 1 184 ? 27.279 -16.210 -19.888 1.00 90.56 184 ASN A O 1
ATOM 1411 N N . PHE A 1 185 ? 26.537 -14.148 -20.446 1.00 86.94 185 PHE A N 1
ATOM 1412 C CA . PHE A 1 185 ? 27.365 -13.415 -19.500 1.00 86.94 185 PHE A CA 1
ATOM 1413 C C . PHE A 1 185 ? 26.476 -12.892 -18.369 1.00 86.94 185 PHE A C 1
ATOM 1415 O O . PHE A 1 185 ? 25.712 -11.957 -18.597 1.00 86.94 185 PHE A O 1
ATOM 1422 N N . PRO A 1 186 ? 26.602 -13.407 -17.129 1.00 85.25 186 PRO A N 1
ATOM 1423 C CA . PRO A 1 186 ? 25.739 -12.993 -16.024 1.00 85.25 186 PRO A CA 1
ATOM 1424 C C . PRO A 1 186 ? 25.749 -11.487 -15.746 1.00 85.25 186 PRO A C 1
ATOM 1426 O O . PRO A 1 186 ? 24.739 -10.937 -15.324 1.00 85.25 186 PRO A O 1
ATOM 1429 N N . TYR A 1 187 ? 26.868 -10.806 -16.014 1.00 82.88 187 TYR A N 1
ATOM 1430 C CA . TYR A 1 187 ? 26.954 -9.346 -15.934 1.00 82.88 187 TYR A CA 1
ATOM 1431 C C . TYR A 1 187 ? 26.044 -8.653 -16.956 1.00 82.88 187 TYR A C 1
ATOM 1433 O O . TYR A 1 187 ? 25.449 -7.624 -16.659 1.00 82.88 187 TYR A O 1
ATOM 1441 N N . ALA A 1 188 ? 25.903 -9.219 -18.152 1.00 85.12 188 ALA A N 1
ATOM 1442 C CA . ALA A 1 188 ? 25.137 -8.621 -19.234 1.00 85.12 188 ALA A CA 1
ATOM 1443 C C . ALA A 1 188 ? 23.617 -8.709 -19.029 1.00 85.12 188 ALA A C 1
ATOM 1445 O O . ALA A 1 188 ? 22.860 -7.976 -19.658 1.00 85.12 188 ALA A O 1
ATOM 1446 N N . ASN A 1 189 ? 23.161 -9.556 -18.106 1.00 84.62 189 ASN A N 1
ATOM 1447 C CA . ASN A 1 189 ? 21.754 -9.676 -17.722 1.00 84.62 189 ASN A CA 1
ATOM 1448 C C . ASN A 1 189 ? 21.137 -8.339 -17.287 1.00 84.62 189 ASN A C 1
ATOM 1450 O O . ASN A 1 189 ? 19.967 -8.089 -17.548 1.00 84.62 189 ASN A O 1
ATOM 1454 N N . GLN A 1 190 ? 21.930 -7.440 -16.698 1.00 80.00 190 GLN A N 1
ATOM 1455 C CA . GLN A 1 190 ? 21.462 -6.110 -16.292 1.00 80.00 190 GLN A CA 1
ATOM 1456 C C . GLN A 1 190 ? 21.038 -5.210 -17.468 1.00 80.00 190 GLN A C 1
ATOM 1458 O O . GLN A 1 190 ? 20.342 -4.225 -17.252 1.00 80.00 190 GLN A O 1
ATOM 1463 N N . PHE A 1 191 ? 21.458 -5.527 -18.699 1.00 82.06 191 PHE A N 1
ATOM 1464 C CA . PHE A 1 191 ? 21.071 -4.789 -19.904 1.00 82.06 191 PHE A CA 1
ATOM 1465 C C . PHE A 1 191 ? 19.751 -5.282 -20.509 1.00 82.06 191 PHE A C 1
ATOM 1467 O O . PHE A 1 191 ? 19.303 -4.765 -21.534 1.00 82.06 191 PHE A O 1
ATOM 1474 N N . CYS A 1 192 ? 19.136 -6.292 -19.899 1.00 81.44 192 CYS A N 1
ATOM 1475 C CA . CYS A 1 192 ? 17.876 -6.859 -20.327 1.00 81.44 192 CYS A CA 1
ATOM 1476 C C . CYS A 1 192 ? 16.749 -6.379 -19.409 1.00 81.44 192 CYS A C 1
ATOM 1478 O O . CYS A 1 192 ? 16.596 -6.833 -18.281 1.00 81.44 192 CYS A O 1
ATOM 1480 N N . THR A 1 193 ? 16.016 -5.373 -19.895 1.00 71.06 193 THR A N 1
ATOM 1481 C CA . THR A 1 193 ? 15.163 -4.492 -19.076 1.00 71.06 193 THR A CA 1
ATOM 1482 C C . THR A 1 193 ? 13.696 -4.473 -19.531 1.00 71.06 193 THR A C 1
ATOM 1484 O O . THR A 1 193 ? 12.884 -3.717 -19.005 1.00 71.06 193 THR A O 1
ATOM 1487 N N . GLN A 1 194 ? 13.354 -5.303 -20.522 1.00 63.81 194 GLN A N 1
ATOM 1488 C CA . GLN A 1 194 ? 12.125 -5.251 -21.330 1.00 63.81 194 GLN A CA 1
ATOM 1489 C C . GLN A 1 194 ? 10.937 -6.045 -20.735 1.00 63.81 194 GLN A C 1
ATOM 1491 O O . GLN A 1 194 ? 10.046 -6.470 -21.468 1.00 63.81 194 GLN A O 1
ATOM 1496 N N . GLY A 1 195 ? 10.888 -6.239 -19.412 1.00 60.19 195 GLY A N 1
ATOM 1497 C CA . GLY A 1 195 ? 9.734 -6.838 -18.721 1.00 60.19 195 GLY A CA 1
ATOM 1498 C C . GLY A 1 195 ? 9.975 -8.241 -18.142 1.00 60.19 195 GLY A C 1
ATOM 1499 O O . GLY A 1 195 ? 11.119 -8.688 -18.037 1.00 60.19 195 GLY A O 1
ATOM 1500 N N . PRO A 1 196 ? 8.910 -8.943 -17.710 1.00 54.41 196 PRO A N 1
ATOM 1501 C CA . PRO A 1 196 ? 9.027 -10.149 -16.905 1.00 54.41 196 PRO A CA 1
ATOM 1502 C C . PRO A 1 196 ? 9.604 -11.275 -17.761 1.00 54.41 196 PRO A C 1
ATOM 1504 O O . PRO A 1 196 ? 9.118 -11.550 -18.858 1.00 54.41 196 PRO A O 1
ATOM 1507 N N . SER A 1 197 ? 10.597 -11.996 -17.243 1.00 61.72 197 SER A N 1
ATOM 1508 C CA . SER A 1 197 ? 11.206 -13.112 -17.978 1.00 61.72 197 SER A CA 1
ATOM 1509 C C . SER A 1 197 ? 11.917 -12.669 -19.264 1.00 61.72 197 SER A C 1
ATOM 1511 O O . SER A 1 197 ? 11.912 -13.387 -20.263 1.00 61.72 197 SER A O 1
ATOM 1513 N N . GLN A 1 198 ? 12.551 -11.501 -19.248 1.00 68.62 198 GLN A N 1
ATOM 1514 C CA . GLN A 1 198 ? 13.603 -11.139 -20.193 1.00 68.62 198 GLN A CA 1
ATOM 1515 C C . GLN A 1 198 ? 14.795 -10.603 -19.409 1.00 68.62 198 GLN A C 1
ATOM 1517 O O . GLN A 1 198 ? 15.270 -9.519 -19.691 1.00 68.62 198 GLN A O 1
ATOM 1522 N N . ASP A 1 199 ? 15.255 -11.351 -18.406 1.00 79.69 199 ASP A N 1
ATOM 1523 C CA . ASP A 1 199 ? 16.321 -10.909 -17.494 1.00 79.69 199 ASP A CA 1
ATOM 1524 C C . ASP A 1 199 ? 17.686 -11.488 -17.885 1.00 79.69 199 ASP A C 1
ATOM 1526 O O . ASP A 1 199 ? 18.676 -11.313 -17.183 1.00 79.69 199 ASP A O 1
ATOM 1530 N N . THR A 1 200 ? 17.744 -12.269 -18.966 1.00 87.19 200 THR A N 1
ATOM 1531 C CA . THR A 1 200 ? 18.948 -12.996 -19.362 1.00 87.19 200 THR A CA 1
ATOM 1532 C C . THR A 1 200 ? 19.482 -12.481 -20.687 1.00 87.19 200 THR A C 1
ATOM 1534 O O . THR A 1 200 ? 18.814 -12.634 -21.704 1.00 87.19 200 THR A O 1
ATOM 1537 N N . CYS A 1 201 ? 20.700 -11.947 -20.707 1.00 89.38 201 CYS A N 1
ATOM 1538 C CA . CYS A 1 201 ? 21.359 -11.556 -21.948 1.00 89.38 201 CYS A CA 1
ATOM 1539 C C . CYS A 1 201 ? 22.061 -12.759 -22.589 1.00 89.38 201 CYS A C 1
ATOM 1541 O O . CYS A 1 201 ? 22.938 -13.380 -21.981 1.00 89.38 201 CYS A O 1
ATOM 1543 N N . CYS A 1 202 ? 21.672 -13.091 -23.819 1.00 92.25 202 CYS A N 1
ATOM 1544 C CA . CYS A 1 202 ? 22.272 -14.161 -24.605 1.00 92.25 202 CYS A CA 1
ATOM 1545 C C . CYS A 1 202 ? 23.048 -13.585 -25.790 1.00 92.25 202 CYS A C 1
ATOM 1547 O O . CYS A 1 202 ? 22.443 -12.962 -26.663 1.00 92.25 202 CYS A O 1
ATOM 1549 N N . CYS A 1 203 ? 24.349 -13.867 -25.862 1.00 92.75 203 CYS A N 1
ATOM 1550 C CA . CYS A 1 203 ? 25.175 -13.495 -27.007 1.00 92.75 203 CYS A CA 1
ATOM 1551 C C . CYS A 1 203 ? 25.174 -14.590 -28.077 1.00 92.75 203 CYS A C 1
ATOM 1553 O O . CYS A 1 203 ? 25.258 -15.790 -27.777 1.00 92.75 203 CYS A O 1
ATOM 1555 N N . ILE A 1 204 ? 25.070 -14.161 -29.332 1.00 91.88 204 ILE A N 1
ATOM 1556 C CA . ILE A 1 204 ? 24.929 -15.014 -30.508 1.00 91.88 204 ILE A CA 1
ATOM 1557 C C . ILE A 1 204 ? 26.022 -14.638 -31.510 1.00 91.88 204 ILE A C 1
ATOM 1559 O O . ILE A 1 204 ? 26.202 -13.463 -31.832 1.00 91.88 204 ILE A O 1
ATOM 1563 N N . ASN A 1 205 ? 26.739 -15.655 -31.988 1.00 86.06 205 ASN A N 1
ATOM 1564 C CA . ASN A 1 205 ? 27.624 -15.552 -33.148 1.00 86.06 205 ASN A CA 1
ATOM 1565 C C . ASN A 1 205 ? 26.826 -15.681 -34.437 1.00 86.06 205 ASN A C 1
ATOM 1567 O O . ASN A 1 205 ? 25.889 -16.504 -34.477 1.00 86.06 205 ASN A O 1
#